Protein AF-A0AAD4TEI5-F1 (afdb_monomer_lite)

Foldseek 3Di:
DDDDDDDDDDDDDDDDDDDDDDDDPPPDPDPVVVVVVVVVVVLVVQLVVCVVCVVVVHDDDFAEAEFAAAFPPCRQVVVCVVVVHAQADPPPPQPAQEKEKEFEAADLVAQAKFKWWQDQPHRDTDDTDRDNVVNHVVSVVVQCVVCVVVVHSHDHRYTYMYIHHNPDGGHIYIYHGHDDDDVPDDDDPVVNVPD

Structure (mmCIF, N/CA/C/O backbone):
data_AF-A0AAD4TEI5-F1
#
_entry.id   AF-A0AAD4TEI5-F1
#
loop_
_atom_site.group_PDB
_atom_site.id
_atom_site.type_symbol
_atom_site.label_atom_id
_atom_site.label_alt_id
_atom_site.label_comp_id
_atom_site.label_asym_id
_atom_site.label_entity_id
_atom_site.label_seq_id
_atom_site.pdbx_PDB_ins_code
_atom_site.Cartn_x
_atom_site.Cartn_y
_atom_site.Cartn_z
_atom_site.occupancy
_atom_site.B_iso_or_equiv
_atom_site.auth_seq_id
_atom_site.auth_comp_id
_atom_site.auth_asym_id
_atom_site.auth_atom_id
_atom_site.pdbx_PDB_model_num
ATOM 1 N N . MET A 1 1 ? 59.235 -8.373 57.684 1.00 38.97 1 MET A N 1
ATOM 2 C CA . MET A 1 1 ? 59.669 -9.578 56.935 1.00 38.97 1 MET A CA 1
ATOM 3 C C . MET A 1 1 ? 59.186 -9.386 55.496 1.00 38.97 1 MET A C 1
ATOM 5 O O . MET A 1 1 ? 58.111 -8.828 55.345 1.00 38.97 1 MET A O 1
ATOM 9 N N . GLY A 1 2 ? 59.927 -9.660 54.415 1.00 35.22 2 GLY A N 1
ATOM 10 C CA . GLY A 1 2 ? 61.029 -10.623 54.232 1.00 35.22 2 GLY A CA 1
ATOM 11 C C . GLY A 1 2 ? 60.432 -11.978 53.821 1.00 35.22 2 GLY A C 1
ATOM 12 O O . GLY A 1 2 ? 59.538 -12.431 54.522 1.00 35.22 2 GLY A O 1
ATOM 13 N N . ILE A 1 3 ? 60.821 -12.656 52.732 1.00 38.47 3 ILE A N 1
ATOM 14 C CA . ILE A 1 3 ? 62.094 -12.662 51.965 1.00 38.47 3 ILE A CA 1
ATOM 15 C C . ILE A 1 3 ? 61.820 -12.557 50.428 1.00 38.47 3 ILE A C 1
ATOM 17 O O . ILE A 1 3 ? 60.667 -12.573 50.007 1.00 38.47 3 ILE A O 1
ATOM 21 N N . LYS A 1 4 ? 62.860 -12.380 49.589 1.00 39.59 4 LYS A N 1
ATOM 22 C CA . LYS A 1 4 ? 62.819 -12.206 48.108 1.00 39.59 4 LYS A CA 1
ATOM 23 C C . LYS A 1 4 ? 63.187 -13.502 47.316 1.00 39.59 4 LYS A C 1
ATOM 25 O O . LYS A 1 4 ? 63.684 -14.436 47.937 1.00 39.59 4 LYS A O 1
ATOM 30 N N . PRO A 1 5 ? 62.977 -13.563 45.975 1.00 62.16 5 PRO A N 1
ATOM 31 C CA . PRO A 1 5 ? 63.275 -14.724 45.107 1.00 62.16 5 PRO A CA 1
ATOM 32 C C . PRO A 1 5 ? 64.736 -14.725 44.587 1.00 62.16 5 PRO A C 1
ATOM 34 O O . PRO A 1 5 ? 65.492 -13.815 44.940 1.00 62.16 5 PRO A O 1
ATOM 37 N N . PRO A 1 6 ? 65.165 -15.719 43.771 1.00 49.62 6 PRO A N 1
ATOM 38 C CA . PRO A 1 6 ? 65.193 -15.585 42.287 1.00 49.62 6 PRO A CA 1
ATOM 39 C C . PRO A 1 6 ? 64.829 -16.938 41.570 1.00 49.62 6 PRO A C 1
ATOM 41 O O . PRO A 1 6 ? 64.084 -17.693 42.182 1.00 49.62 6 PRO A O 1
ATOM 44 N N . LEU A 1 7 ? 65.187 -17.359 40.330 1.00 34.34 7 LEU A N 1
ATOM 45 C CA . LEU A 1 7 ? 66.070 -16.881 39.233 1.00 34.34 7 LEU A CA 1
ATOM 46 C C . LEU A 1 7 ? 65.722 -17.539 37.851 1.00 34.34 7 LEU A C 1
ATOM 48 O O . LEU A 1 7 ? 65.142 -18.616 37.814 1.00 34.34 7 LEU A O 1
ATOM 52 N N . SER A 1 8 ? 66.192 -16.930 36.746 1.00 33.78 8 SER A N 1
ATOM 53 C CA . SER A 1 8 ? 66.617 -17.509 35.430 1.00 33.78 8 SER A CA 1
ATOM 54 C C . SER A 1 8 ? 65.689 -18.321 34.491 1.00 33.78 8 SER A C 1
ATOM 56 O O . SER A 1 8 ? 65.247 -19.424 34.791 1.00 33.78 8 SER A O 1
ATOM 58 N N . THR A 1 9 ? 65.610 -17.833 33.243 1.00 34.06 9 THR A N 1
ATOM 59 C CA . THR A 1 9 ? 65.352 -18.572 31.982 1.00 34.06 9 THR A CA 1
ATOM 60 C C . THR A 1 9 ? 66.639 -19.240 31.439 1.00 34.06 9 THR A C 1
ATOM 62 O O . THR A 1 9 ? 67.716 -18.997 31.991 1.00 34.06 9 THR A O 1
ATOM 65 N N . PRO A 1 10 ? 66.583 -20.041 30.345 1.00 36.41 10 PRO A N 1
ATOM 66 C CA . PRO A 1 10 ? 67.044 -19.455 29.074 1.00 36.41 10 PRO A CA 1
ATOM 67 C C . PRO A 1 10 ? 66.346 -19.914 27.767 1.00 36.41 10 PRO A C 1
ATOM 69 O O . PRO A 1 10 ? 66.045 -21.078 27.529 1.00 36.41 10 PRO A O 1
ATOM 72 N N . THR A 1 11 ? 66.223 -18.929 26.880 1.00 36.38 11 THR A N 1
ATOM 73 C CA . THR A 1 11 ? 66.060 -18.909 25.414 1.00 36.38 11 THR A CA 1
ATOM 74 C C . THR A 1 11 ? 66.485 -20.138 24.586 1.00 36.38 11 THR A C 1
ATOM 76 O O . THR A 1 11 ? 67.633 -20.573 24.679 1.00 36.38 11 THR A O 1
ATOM 79 N N . LYS A 1 12 ? 65.655 -20.522 23.592 1.00 32.94 12 LYS A N 1
ATOM 80 C CA . LYS A 1 12 ? 66.108 -20.834 22.211 1.00 32.94 12 LYS A CA 1
ATOM 81 C C . LYS A 1 12 ? 64.964 -20.906 21.186 1.00 32.94 12 LYS A C 1
ATOM 83 O O . LYS A 1 12 ? 64.055 -21.714 21.330 1.00 32.94 12 LYS A O 1
ATOM 88 N N . SER A 1 13 ? 65.095 -20.138 20.104 1.00 37.28 13 SER A N 1
ATOM 89 C CA . SER A 1 13 ? 64.359 -20.324 18.844 1.00 37.28 13 SER A CA 1
ATOM 90 C C . SER A 1 13 ? 65.332 -20.780 17.753 1.00 37.28 13 SER A C 1
ATOM 92 O O . SER A 1 13 ? 66.473 -20.313 17.731 1.00 37.28 13 SER A O 1
ATOM 94 N N . PRO A 1 14 ? 64.884 -21.629 16.821 1.00 36.88 14 PRO A N 1
ATOM 95 C CA . PRO A 1 14 ? 65.284 -21.501 15.420 1.00 36.88 14 PRO A CA 1
ATOM 96 C C . PRO A 1 14 ? 64.066 -21.518 14.474 1.00 36.88 14 PRO A C 1
ATOM 98 O O . PRO A 1 14 ? 62.933 -21.745 14.894 1.00 36.88 14 PRO A O 1
ATOM 101 N N . SER A 1 15 ? 64.295 -21.239 13.192 1.00 34.94 15 SER A N 1
ATOM 102 C CA . SER A 1 15 ? 63.267 -21.065 12.154 1.00 34.94 15 SER A CA 1
ATOM 103 C C . SER A 1 15 ? 63.586 -21.879 10.884 1.00 34.94 15 SER A C 1
ATOM 105 O O . SER A 1 15 ? 64.665 -22.460 10.794 1.00 34.94 15 SER A O 1
ATOM 107 N N . ILE A 1 16 ? 62.671 -21.846 9.891 1.00 36.47 16 ILE A N 1
ATOM 108 C CA . ILE A 1 16 ? 62.764 -22.452 8.531 1.00 36.47 16 ILE A CA 1
ATOM 109 C C . ILE A 1 16 ? 62.813 -24.022 8.552 1.00 36.47 16 ILE A C 1
ATOM 111 O O . ILE A 1 16 ? 63.324 -24.606 9.493 1.00 36.47 16 ILE A O 1
ATOM 115 N N . SER A 1 17 ? 62.259 -24.832 7.625 1.00 30.48 17 SER A N 1
ATOM 116 C CA . SER A 1 17 ? 61.714 -24.610 6.269 1.00 30.48 17 SER A CA 1
ATOM 117 C C . SER A 1 17 ? 60.612 -25.613 5.840 1.00 30.48 17 SER A C 1
ATOM 119 O O . SER A 1 17 ? 60.668 -26.779 6.199 1.00 30.48 17 SER A O 1
ATOM 121 N N . ARG A 1 18 ? 59.691 -25.146 4.973 1.00 35.34 18 ARG A N 1
ATOM 122 C CA . ARG A 1 18 ? 58.981 -25.819 3.842 1.00 35.34 18 ARG A CA 1
ATOM 123 C C . ARG A 1 18 ? 58.881 -27.368 3.778 1.00 35.34 18 ARG A C 1
ATOM 125 O O . ARG A 1 18 ? 59.905 -28.021 3.615 1.00 35.34 18 ARG A O 1
ATOM 132 N N . THR A 1 19 ? 57.670 -27.903 3.525 1.00 32.88 19 THR A N 1
ATOM 133 C CA . THR A 1 19 ? 57.322 -28.549 2.218 1.00 32.88 19 THR A CA 1
ATOM 134 C C . THR A 1 19 ? 55.825 -28.895 2.008 1.00 32.88 19 THR A C 1
ATOM 136 O O . THR A 1 19 ? 55.161 -29.417 2.888 1.00 32.88 19 THR A O 1
ATOM 139 N N . ASN A 1 20 ? 55.354 -28.599 0.787 1.00 34.84 20 ASN A N 1
ATOM 140 C CA . ASN A 1 20 ? 54.355 -29.247 -0.092 1.00 34.84 20 ASN A CA 1
ATOM 141 C C . ASN A 1 20 ? 52.962 -29.764 0.364 1.00 34.84 20 ASN A C 1
ATOM 143 O O . ASN A 1 20 ? 52.826 -30.756 1.064 1.00 34.84 20 ASN A O 1
ATOM 147 N N . HIS A 1 21 ? 51.944 -29.181 -0.292 1.00 36.66 21 HIS A N 1
ATOM 148 C CA . HIS A 1 21 ? 50.786 -29.814 -0.960 1.00 36.66 21 HIS A CA 1
ATOM 149 C C . HIS A 1 21 ? 50.080 -31.044 -0.343 1.00 36.66 21 HIS A C 1
ATOM 151 O O . HIS A 1 21 ? 50.483 -32.182 -0.554 1.00 36.66 21 HIS A O 1
ATOM 157 N N . HIS A 1 22 ? 48.829 -30.820 0.069 1.00 36.81 22 HIS A N 1
ATOM 158 C CA . HIS A 1 22 ? 47.689 -31.220 -0.771 1.00 36.81 22 HIS A CA 1
ATOM 159 C C . HIS A 1 22 ? 46.597 -30.139 -0.707 1.00 36.81 22 HIS A C 1
ATOM 161 O O . HIS A 1 22 ? 46.099 -29.815 0.366 1.00 36.81 22 HIS A O 1
ATOM 167 N N . GLN A 1 23 ? 46.229 -29.566 -1.857 1.00 39.97 23 GLN A N 1
ATOM 168 C CA . GLN A 1 23 ? 45.032 -28.729 -1.986 1.00 39.97 23 GLN A CA 1
ATOM 169 C C . GLN A 1 23 ? 43.913 -29.602 -2.549 1.00 39.97 23 GLN A C 1
ATOM 171 O O . GLN A 1 23 ? 44.108 -30.245 -3.579 1.00 39.97 23 GLN A O 1
ATOM 176 N N . ASN A 1 24 ? 42.760 -29.619 -1.884 1.00 40.03 24 ASN A N 1
ATOM 177 C CA . ASN A 1 24 ? 41.554 -30.271 -2.381 1.00 40.03 24 ASN A CA 1
ATOM 178 C C . ASN A 1 24 ? 40.559 -29.189 -2.848 1.00 40.03 24 ASN A C 1
ATOM 180 O O . ASN A 1 24 ? 40.010 -28.487 -1.993 1.00 40.03 24 ASN A O 1
ATOM 184 N N . PRO A 1 25 ? 40.341 -29.002 -4.163 1.00 43.38 25 PRO A N 1
ATOM 185 C CA . PRO A 1 25 ? 39.439 -27.981 -4.682 1.00 43.38 25 PRO A CA 1
ATOM 186 C C . PRO A 1 25 ? 37.979 -28.446 -4.570 1.00 43.38 25 PRO A C 1
ATOM 188 O O . PRO A 1 25 ? 37.369 -28.879 -5.547 1.00 43.38 25 PRO A O 1
ATOM 191 N N . ASN A 1 26 ? 37.400 -28.344 -3.370 1.00 41.94 26 ASN A N 1
ATOM 192 C CA . ASN A 1 26 ? 35.958 -28.505 -3.181 1.00 41.94 26 ASN A CA 1
ATOM 193 C C . ASN A 1 26 ? 35.221 -27.351 -3.880 1.00 41.94 26 ASN A C 1
ATOM 195 O O . ASN A 1 26 ? 35.059 -26.267 -3.323 1.00 41.94 26 ASN A O 1
ATOM 199 N N . ASN A 1 27 ? 34.791 -27.594 -5.116 1.00 53.44 27 ASN A N 1
ATOM 200 C CA . ASN A 1 27 ? 34.092 -26.619 -5.940 1.00 53.44 27 ASN A CA 1
ATOM 201 C C . ASN A 1 27 ? 32.633 -26.476 -5.467 1.00 53.44 27 ASN A C 1
ATOM 203 O O . ASN A 1 27 ? 31.771 -27.259 -5.859 1.00 53.44 27 ASN A O 1
ATOM 207 N N . SER A 1 28 ? 32.363 -25.517 -4.575 1.00 49.41 28 SER A N 1
ATOM 208 C CA . SER A 1 28 ? 31.071 -25.383 -3.880 1.00 49.41 28 SER A CA 1
ATOM 209 C C . SER A 1 28 ? 30.472 -23.970 -3.947 1.00 49.41 28 SER A C 1
ATOM 211 O O . SER A 1 28 ? 29.924 -23.493 -2.952 1.00 49.41 28 SER A O 1
ATOM 213 N N . MET A 1 29 ? 30.617 -23.265 -5.077 1.00 53.09 29 MET A N 1
ATOM 214 C CA . MET A 1 29 ? 30.244 -21.844 -5.165 1.00 53.09 29 MET A CA 1
ATOM 215 C C . MET A 1 29 ? 29.790 -21.382 -6.568 1.00 53.09 29 MET A C 1
ATOM 217 O O . MET A 1 29 ? 30.397 -20.486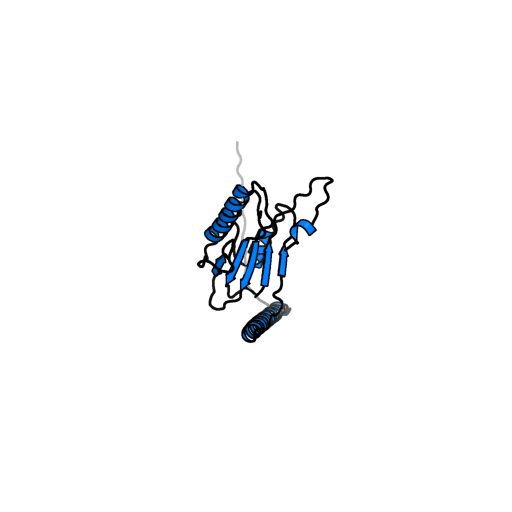 -7.137 1.00 53.09 29 MET A O 1
ATOM 221 N N . ASP A 1 30 ? 28.708 -21.966 -7.108 1.00 49.28 30 ASP A N 1
ATOM 222 C CA . ASP A 1 30 ? 28.095 -21.516 -8.388 1.00 49.28 30 ASP A CA 1
ATOM 223 C C . ASP A 1 30 ? 26.549 -21.651 -8.486 1.00 49.28 30 ASP A C 1
ATOM 225 O O . ASP A 1 30 ? 25.921 -21.269 -9.475 1.00 49.28 30 ASP A O 1
ATOM 229 N N . THR A 1 31 ? 25.877 -22.181 -7.458 1.00 54.81 31 THR A N 1
ATOM 230 C CA . THR A 1 31 ? 24.420 -22.444 -7.505 1.00 54.81 31 THR A CA 1
ATOM 231 C C . THR A 1 31 ? 23.550 -21.211 -7.203 1.00 54.81 31 THR A C 1
ATOM 233 O O . THR A 1 31 ? 22.351 -21.202 -7.489 1.00 54.81 31 THR A O 1
ATOM 236 N N . SER A 1 32 ? 24.125 -20.161 -6.609 1.00 57.16 32 SER A N 1
ATOM 237 C CA . SER A 1 32 ? 23.421 -18.927 -6.216 1.00 57.16 32 SER A CA 1
ATOM 238 C C . SER A 1 32 ? 23.373 -17.868 -7.323 1.00 57.16 32 SER A C 1
ATOM 240 O O . SER A 1 32 ? 22.409 -17.108 -7.406 1.00 57.16 32 SER A O 1
ATOM 242 N N . SER A 1 33 ? 24.380 -17.825 -8.197 1.00 62.12 33 SER A N 1
ATOM 243 C CA . SER A 1 33 ? 24.459 -16.905 -9.341 1.00 62.12 33 SER A CA 1
ATOM 244 C C . SER A 1 33 ? 23.378 -17.231 -10.380 1.00 62.12 33 SER A C 1
ATOM 246 O O . SER A 1 33 ? 22.527 -16.400 -10.699 1.00 62.12 33 SER A O 1
ATOM 248 N N . SER A 1 34 ? 23.359 -18.485 -10.831 1.00 67.81 34 SER A N 1
ATOM 249 C CA . SER A 1 34 ? 22.418 -19.029 -11.818 1.00 67.81 34 SER A CA 1
ATOM 250 C C . SER A 1 34 ? 20.945 -18.906 -11.401 1.00 67.81 34 SER A C 1
ATOM 252 O O . SER A 1 34 ? 20.105 -18.510 -12.209 1.00 67.81 34 SER A O 1
ATOM 254 N N . SER A 1 35 ? 20.621 -19.181 -10.135 1.00 71.19 35 SER A N 1
ATOM 255 C CA . SER A 1 35 ? 19.257 -19.031 -9.603 1.00 71.19 35 SER A CA 1
ATOM 256 C C . SER A 1 35 ? 18.813 -17.566 -9.474 1.00 71.19 35 SER A C 1
ATOM 258 O O . SER A 1 35 ? 17.640 -17.264 -9.701 1.00 71.19 35 SER A O 1
ATOM 260 N N . THR A 1 36 ? 19.736 -16.641 -9.191 1.00 74.19 36 THR A N 1
ATOM 261 C CA . THR A 1 36 ? 19.444 -15.197 -9.126 1.00 74.19 36 THR A CA 1
ATOM 262 C C . THR A 1 36 ? 19.121 -14.625 -10.509 1.00 74.19 36 THR A C 1
ATOM 264 O O . THR A 1 36 ? 18.068 -14.006 -10.682 1.00 74.19 36 THR A O 1
ATOM 267 N N . GLU A 1 37 ? 19.954 -14.892 -11.521 1.00 78.25 37 GLU A N 1
ATOM 268 C CA . GLU A 1 37 ? 19.695 -14.423 -12.894 1.00 78.25 37 GLU A CA 1
ATOM 269 C C . GLU A 1 37 ? 18.442 -15.073 -13.510 1.00 78.25 37 GLU A C 1
ATOM 271 O O . GLU A 1 37 ? 17.692 -14.408 -14.226 1.00 78.25 37 GLU A O 1
ATOM 276 N N . PHE A 1 38 ? 18.131 -16.333 -13.176 1.00 75.56 38 PHE A N 1
ATOM 277 C CA . PHE A 1 38 ? 16.881 -16.973 -13.606 1.00 75.56 38 PHE A CA 1
ATOM 278 C C . PHE A 1 38 ? 15.634 -16.275 -13.033 1.00 75.56 38 PHE A C 1
ATOM 280 O O . PHE A 1 38 ? 14.674 -16.018 -13.763 1.00 75.56 38 PHE A O 1
ATOM 287 N N . ASN A 1 39 ? 15.650 -15.913 -11.746 1.00 78.50 39 ASN A N 1
ATOM 288 C CA . ASN A 1 39 ? 14.546 -15.181 -11.117 1.00 78.50 39 ASN A CA 1
ATOM 289 C C . ASN A 1 39 ? 14.378 -13.770 -11.708 1.00 78.50 39 ASN A C 1
ATOM 291 O O . ASN A 1 39 ? 13.256 -13.363 -12.010 1.00 78.50 39 ASN A O 1
ATOM 295 N N . LYS A 1 40 ? 15.485 -13.061 -11.953 1.00 79.44 40 LYS A N 1
ATOM 296 C CA . LYS A 1 40 ? 15.500 -11.755 -12.631 1.00 79.44 40 LYS A CA 1
ATOM 297 C C . LYS A 1 40 ? 14.939 -11.832 -14.055 1.00 79.44 40 LYS A C 1
ATOM 299 O O . LYS A 1 40 ? 14.065 -11.047 -14.409 1.00 79.44 40 LYS A O 1
ATOM 304 N N . SER A 1 41 ? 15.347 -12.828 -14.844 1.00 84.69 41 SER A N 1
ATOM 305 C CA . SER A 1 41 ? 14.816 -13.047 -16.197 1.00 84.69 41 SER A CA 1
ATOM 306 C C . SER A 1 41 ? 13.297 -13.282 -16.197 1.00 84.69 41 SER A C 1
ATOM 308 O O . SER A 1 41 ? 12.580 -12.718 -17.026 1.00 84.69 41 SER A O 1
ATOM 310 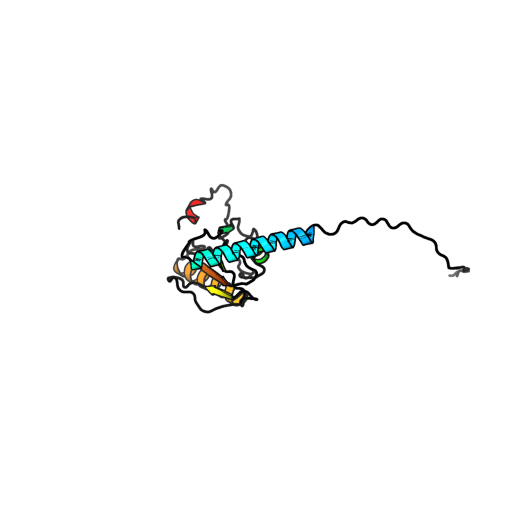N N . ARG A 1 42 ? 12.777 -14.043 -15.222 1.00 83.06 42 ARG A N 1
ATOM 311 C CA . ARG A 1 42 ? 11.328 -14.248 -15.042 1.00 83.06 42 ARG A CA 1
ATOM 312 C C . ARG A 1 42 ? 10.587 -12.972 -14.638 1.00 83.06 42 ARG A C 1
ATOM 314 O O . ARG A 1 42 ? 9.488 -12.744 -15.138 1.00 83.06 42 ARG A O 1
ATOM 321 N N . TYR A 1 43 ? 11.175 -12.157 -13.764 1.00 80.12 43 TYR A N 1
ATOM 322 C CA . TYR A 1 43 ? 10.648 -10.849 -13.366 1.00 80.12 43 TYR A CA 1
ATOM 323 C C . TYR A 1 43 ? 10.549 -9.895 -14.566 1.00 80.12 43 TYR A C 1
ATOM 325 O O . TYR A 1 43 ? 9.481 -9.346 -14.833 1.00 80.12 43 TYR A O 1
ATOM 333 N N . GLU A 1 44 ? 11.620 -9.772 -15.356 1.00 82.38 44 GLU A N 1
ATOM 334 C CA . GLU A 1 44 ? 11.626 -8.942 -16.565 1.00 82.38 44 GLU A CA 1
ATOM 335 C C . GLU A 1 44 ? 10.599 -9.430 -17.598 1.00 82.38 44 GLU A C 1
ATOM 337 O O . GLU A 1 44 ? 9.865 -8.625 -18.168 1.00 82.38 44 GLU A O 1
ATOM 342 N N . ALA A 1 45 ? 10.499 -10.745 -17.822 1.00 85.81 45 ALA A N 1
ATOM 343 C CA . ALA A 1 45 ? 9.510 -11.320 -18.733 1.00 85.81 45 ALA A CA 1
ATOM 344 C C . ALA A 1 45 ? 8.064 -11.041 -18.280 1.00 85.81 45 ALA A C 1
ATOM 346 O O . ALA A 1 45 ? 7.225 -10.688 -19.110 1.00 85.81 45 ALA A O 1
ATOM 347 N N . TYR A 1 46 ? 7.783 -11.144 -16.977 1.00 83.75 46 TYR A N 1
ATOM 348 C CA . TYR A 1 46 ? 6.475 -10.823 -16.404 1.00 83.75 46 TYR A CA 1
ATOM 349 C C . TYR A 1 46 ? 6.125 -9.335 -16.570 1.00 83.75 46 TYR A C 1
ATOM 351 O O . TYR A 1 46 ? 5.055 -9.006 -17.084 1.00 83.75 46 TYR A O 1
ATOM 359 N N . ASN A 1 47 ? 7.042 -8.428 -16.218 1.00 78.94 47 ASN A N 1
ATOM 360 C CA . ASN A 1 47 ? 6.816 -6.987 -16.345 1.00 78.94 47 ASN A CA 1
ATOM 361 C C . ASN A 1 47 ? 6.595 -6.564 -17.809 1.00 78.94 47 ASN A C 1
ATOM 363 O O . ASN A 1 47 ? 5.673 -5.797 -18.089 1.00 78.94 47 ASN A O 1
ATOM 367 N N . ARG A 1 48 ? 7.371 -7.114 -18.757 1.00 82.50 48 ARG A N 1
ATOM 368 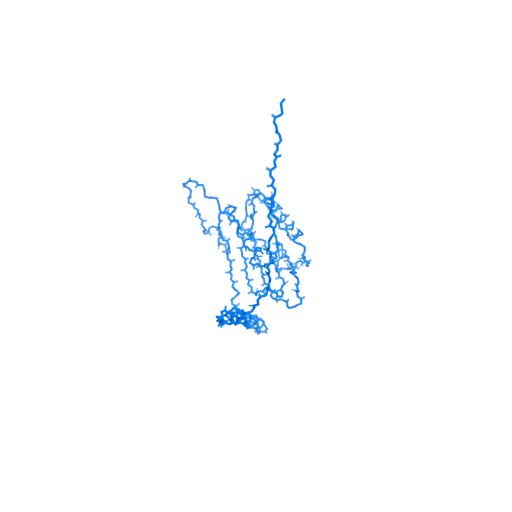C CA . ARG A 1 48 ? 7.190 -6.876 -20.203 1.00 82.50 48 ARG A CA 1
ATOM 369 C C . ARG A 1 48 ? 5.841 -7.395 -20.710 1.00 82.50 48 ARG A C 1
ATOM 371 O O . ARG A 1 48 ? 5.178 -6.701 -21.476 1.00 82.50 48 ARG A O 1
ATOM 378 N N . LEU A 1 49 ? 5.416 -8.582 -20.267 1.00 85.44 49 LEU A N 1
ATOM 379 C CA . LEU A 1 49 ? 4.113 -9.161 -20.609 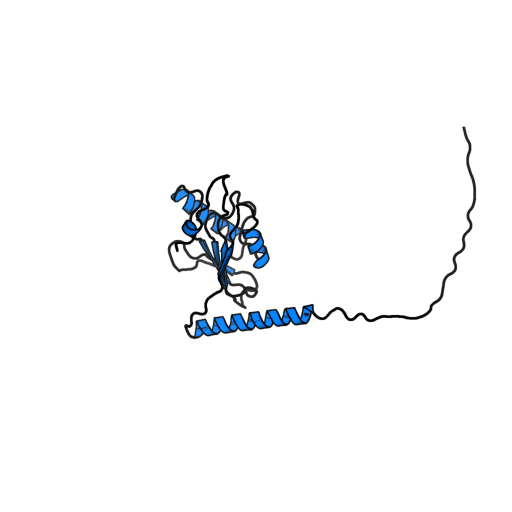1.00 85.44 49 LEU A CA 1
ATOM 380 C C . LEU A 1 49 ? 2.953 -8.293 -20.090 1.00 85.44 49 LEU A C 1
ATOM 382 O O . LEU A 1 49 ? 1.995 -8.053 -20.823 1.00 85.44 49 LEU A O 1
ATOM 386 N N . GLN A 1 50 ? 3.055 -7.765 -18.867 1.00 78.44 50 GLN A N 1
ATOM 387 C CA . GLN A 1 50 ? 2.034 -6.876 -18.311 1.00 78.44 50 GLN A CA 1
ATOM 388 C C . GLN A 1 50 ? 1.999 -5.503 -18.999 1.00 78.44 50 GLN A C 1
ATOM 390 O O . GLN A 1 50 ? 0.912 -5.008 -19.296 1.00 78.44 50 GLN A O 1
ATOM 395 N N . ALA A 1 51 ? 3.155 -4.914 -19.318 1.00 75.44 51 ALA A N 1
ATOM 396 C CA . ALA A 1 51 ? 3.220 -3.674 -20.094 1.00 75.44 51 ALA A CA 1
ATOM 397 C C . ALA A 1 51 ? 2.602 -3.843 -21.496 1.00 75.44 51 ALA A C 1
ATOM 399 O O . ALA A 1 51 ? 1.844 -2.983 -21.946 1.00 75.44 51 ALA A O 1
ATOM 400 N N . ALA A 1 52 ? 2.863 -4.977 -22.158 1.00 82.75 52 ALA A N 1
ATOM 401 C CA . ALA A 1 52 ? 2.250 -5.309 -23.441 1.00 82.75 52 ALA A CA 1
ATOM 402 C C . ALA A 1 52 ? 0.724 -5.460 -23.332 1.00 82.75 52 ALA A C 1
ATOM 404 O O . ALA A 1 52 ? 0.004 -4.879 -24.138 1.00 82.75 52 ALA A O 1
ATOM 405 N N . ALA A 1 53 ? 0.218 -6.178 -22.323 1.00 81.88 53 ALA A N 1
ATOM 406 C CA . ALA A 1 53 ? -1.222 -6.343 -22.122 1.00 81.88 53 ALA A CA 1
ATOM 407 C C . ALA A 1 53 ? -1.941 -4.993 -21.957 1.00 81.88 53 ALA A C 1
ATOM 409 O O . ALA A 1 53 ? -2.895 -4.721 -22.682 1.00 81.88 53 ALA A O 1
ATOM 410 N N . VAL A 1 54 ? -1.411 -4.101 -21.109 1.00 75.25 54 VAL A N 1
ATOM 411 C CA . VAL A 1 54 ? -1.941 -2.735 -20.941 1.00 75.25 54 VAL A CA 1
ATOM 412 C C . VAL A 1 54 ? -1.948 -1.964 -22.268 1.00 75.25 54 VAL A C 1
ATOM 414 O O . VAL A 1 54 ? -2.936 -1.298 -22.573 1.00 75.25 54 VAL A O 1
ATOM 417 N N . ALA A 1 55 ? -0.901 -2.089 -23.090 1.00 76.12 55 ALA A N 1
ATOM 418 C CA . ALA A 1 55 ? -0.829 -1.441 -24.403 1.00 76.12 55 ALA A CA 1
ATOM 419 C C . ALA A 1 55 ? -1.836 -1.996 -25.434 1.00 76.12 55 ALA A C 1
ATOM 421 O O . ALA A 1 55 ? -2.261 -1.259 -26.322 1.00 76.12 55 ALA A O 1
ATOM 422 N N . PHE A 1 56 ? -2.252 -3.261 -25.306 1.00 86.31 56 PHE A N 1
ATOM 423 C CA . PHE A 1 56 ? -3.317 -3.868 -26.118 1.00 86.31 56 PHE A CA 1
ATOM 424 C C . PHE A 1 56 ? -4.730 -3.686 -25.529 1.00 86.31 56 PHE A C 1
ATOM 426 O O . PHE A 1 56 ? -5.703 -4.107 -26.148 1.00 86.31 56 PHE A O 1
ATOM 433 N N . GLY A 1 57 ? -4.866 -3.055 -24.355 1.00 79.06 57 GLY A N 1
ATOM 434 C CA . GLY A 1 57 ? -6.138 -2.932 -23.629 1.00 79.06 57 GLY A CA 1
ATOM 435 C C . GLY A 1 57 ? -6.561 -4.199 -22.871 1.00 79.06 57 GLY A C 1
ATOM 436 O O . GLY A 1 57 ? -7.648 -4.235 -22.292 1.00 79.06 57 GLY A O 1
ATOM 437 N N . GLU A 1 58 ? -5.704 -5.219 -22.842 1.00 79.81 58 GLU A N 1
ATOM 438 C CA . GLU A 1 58 ? -5.940 -6.500 -22.182 1.00 79.81 58 GLU A CA 1
ATOM 439 C C . GLU A 1 58 ? -5.674 -6.428 -20.674 1.00 79.81 58 GLU A C 1
ATOM 441 O O . GLU A 1 58 ? -4.655 -5.907 -20.211 1.00 79.81 58 GLU A O 1
ATOM 446 N N . LYS A 1 59 ? -6.583 -7.007 -19.883 1.00 67.81 59 LYS A N 1
ATOM 447 C CA . LYS A 1 59 ? -6.477 -7.039 -18.418 1.00 67.81 59 LYS A CA 1
ATOM 448 C C . LYS A 1 59 ? -5.859 -8.348 -17.940 1.00 67.81 59 LYS A C 1
ATOM 450 O O . LYS A 1 59 ? -6.568 -9.280 -17.571 1.00 67.81 59 LYS A O 1
ATOM 455 N N . LEU A 1 60 ? -4.529 -8.396 -17.868 1.00 71.56 60 LEU A N 1
ATOM 456 C CA . LEU A 1 60 ? -3.870 -9.426 -17.063 1.00 71.56 60 LEU A CA 1
ATOM 457 C C . LEU A 1 60 ? -4.173 -9.207 -15.576 1.00 71.56 60 LEU A C 1
ATOM 459 O O . LEU A 1 60 ? -4.139 -8.081 -15.080 1.00 71.56 60 LEU A O 1
ATOM 463 N N . HIS A 1 61 ? -4.474 -10.298 -14.872 1.00 72.56 61 HIS A N 1
ATOM 464 C CA . HIS A 1 61 ? -4.757 -10.267 -13.442 1.00 72.56 61 HIS A CA 1
ATOM 465 C C . HIS A 1 61 ? -3.491 -9.879 -12.672 1.00 72.56 61 HIS A C 1
ATOM 467 O O . HIS A 1 61 ? -2.517 -10.631 -12.646 1.00 72.56 61 HIS A O 1
ATOM 473 N N . ILE A 1 62 ? -3.521 -8.705 -12.043 1.00 78.38 62 ILE A N 1
ATOM 474 C CA . ILE A 1 62 ? -2.449 -8.226 -11.172 1.00 78.38 62 ILE A CA 1
ATOM 475 C C . ILE A 1 62 ? -2.444 -9.094 -9.900 1.00 78.38 62 ILE A C 1
ATOM 477 O O . ILE A 1 62 ? -3.499 -9.231 -9.283 1.00 78.38 62 ILE A O 1
ATOM 481 N N . PRO A 1 63 ? -1.309 -9.690 -9.487 1.00 85.75 63 PRO A N 1
ATOM 482 C CA . PRO A 1 63 ? -1.241 -10.479 -8.262 1.00 85.75 63 PRO A CA 1
ATOM 483 C C . PRO A 1 63 ? -1.607 -9.647 -7.032 1.00 85.75 63 PRO A C 1
ATOM 485 O O . PRO A 1 63 ? -1.054 -8.565 -6.831 1.00 85.75 63 PRO A O 1
ATOM 488 N N . GLU A 1 64 ? -2.497 -10.171 -6.190 1.00 89.19 64 GLU A N 1
ATOM 489 C CA . GLU A 1 64 ? -2.904 -9.532 -4.936 1.00 89.19 64 GLU A CA 1
ATOM 490 C C . GLU A 1 64 ? -2.359 -10.293 -3.720 1.00 89.19 64 GLU A C 1
ATOM 492 O O . GLU A 1 64 ? -2.458 -11.518 -3.637 1.00 89.19 64 GLU A O 1
ATOM 497 N N . ILE A 1 65 ? -1.781 -9.563 -2.762 1.00 90.31 65 ILE A N 1
ATOM 498 C CA . ILE A 1 65 ? -1.225 -10.098 -1.513 1.00 90.31 65 ILE A CA 1
ATOM 499 C C . ILE A 1 65 ? -1.913 -9.406 -0.335 1.00 90.31 65 ILE A C 1
ATOM 501 O O . ILE A 1 65 ? -1.648 -8.241 -0.040 1.00 90.31 65 ILE A O 1
ATOM 505 N N . ILE A 1 66 ? -2.780 -10.133 0.367 1.00 91.38 66 ILE A N 1
ATOM 506 C CA . ILE A 1 66 ? -3.525 -9.618 1.523 1.00 91.38 66 ILE A CA 1
ATOM 507 C C . ILE A 1 66 ? -2.850 -10.100 2.809 1.00 91.38 66 ILE A C 1
ATOM 509 O O . ILE A 1 66 ? -2.739 -11.304 3.044 1.00 91.38 66 ILE A O 1
ATOM 513 N N . VAL A 1 67 ? -2.390 -9.169 3.646 1.00 90.50 67 VAL A N 1
ATOM 514 C CA . VAL A 1 67 ? -1.636 -9.483 4.868 1.00 90.50 67 VAL A CA 1
ATOM 515 C C . VAL A 1 67 ? -2.552 -9.404 6.083 1.00 90.50 67 VAL A C 1
ATOM 517 O O . VAL A 1 67 ? -2.965 -8.328 6.508 1.00 90.50 67 VAL A O 1
ATOM 520 N N . ILE A 1 68 ? -2.848 -10.576 6.645 1.00 90.31 68 ILE A N 1
ATOM 521 C CA . ILE A 1 68 ? -3.767 -10.800 7.768 1.00 90.31 68 ILE A CA 1
ATOM 522 C C . ILE A 1 68 ? -2.975 -11.349 8.961 1.00 90.31 68 ILE A C 1
ATOM 524 O O . ILE A 1 68 ? -2.008 -12.087 8.792 1.00 90.31 68 ILE A O 1
ATOM 528 N N . GLY A 1 69 ? -3.380 -10.987 10.178 1.00 88.31 69 GLY A N 1
ATOM 529 C CA . GLY A 1 69 ? -2.690 -11.353 11.418 1.00 88.31 69 GLY A CA 1
ATOM 530 C C . GLY A 1 69 ? -3.140 -10.482 12.588 1.00 88.31 69 GLY A C 1
ATOM 531 O O . GLY A 1 69 ? -3.797 -9.451 12.385 1.00 88.31 69 GLY A O 1
ATOM 532 N N . GLY A 1 70 ? -2.768 -10.864 13.803 1.00 85.62 70 GLY A N 1
ATOM 533 C CA . GLY A 1 70 ? -3.116 -10.175 15.039 1.00 85.62 70 GLY A CA 1
ATOM 534 C C . GLY A 1 70 ? -2.607 -8.734 15.117 1.00 85.62 70 GLY A C 1
ATOM 535 O O . GLY A 1 70 ? -1.831 -8.249 14.280 1.00 85.62 70 GLY A O 1
ATOM 536 N N . GLN A 1 71 ? -3.077 -7.997 16.121 1.00 84.44 71 GLN A N 1
ATOM 537 C CA . GLN A 1 71 ? -2.450 -6.732 16.497 1.00 84.44 71 GLN A CA 1
ATOM 538 C C . GLN A 1 71 ? -1.003 -6.991 16.952 1.00 84.44 71 GLN A C 1
ATOM 540 O O . GLN A 1 71 ? -0.750 -7.889 17.744 1.00 84.44 71 GLN A O 1
ATOM 545 N N . SER A 1 72 ? -0.068 -6.181 16.450 1.00 82.38 72 SER A N 1
ATOM 546 C CA . SER A 1 72 ? 1.379 -6.266 16.717 1.00 82.38 72 SER A CA 1
ATOM 547 C C . SER A 1 72 ? 2.156 -7.446 16.100 1.00 82.38 72 SER A C 1
ATOM 549 O O . SER A 1 72 ? 3.377 -7.453 16.222 1.00 82.38 72 SER A O 1
ATOM 551 N N . ASP A 1 73 ? 1.529 -8.332 15.312 1.00 86.06 73 ASP A N 1
ATOM 552 C CA . ASP A 1 73 ? 2.170 -9.442 14.558 1.00 86.06 73 ASP A CA 1
ATOM 553 C C . ASP A 1 73 ? 3.161 -9.002 13.442 1.00 86.06 73 ASP A C 1
ATOM 555 O O . ASP A 1 73 ? 3.453 -9.745 12.509 1.00 86.06 73 ASP A O 1
ATOM 559 N N . GLY A 1 74 ? 3.659 -7.763 13.458 1.00 86.75 74 GLY A N 1
ATOM 560 C CA . GLY A 1 74 ? 4.697 -7.293 12.534 1.00 86.75 74 GLY A CA 1
ATOM 561 C C . GLY A 1 74 ? 4.290 -7.118 11.063 1.00 86.75 74 GLY A C 1
ATOM 562 O O . GLY A 1 74 ? 5.158 -6.774 10.268 1.00 86.75 74 GLY A O 1
ATOM 563 N N . LYS A 1 75 ? 3.010 -7.294 10.692 1.00 89.75 75 LYS A N 1
ATOM 564 C CA . LYS A 1 75 ? 2.483 -7.215 9.306 1.00 89.75 75 LYS A CA 1
ATOM 565 C C . LYS A 1 75 ? 3.102 -6.112 8.438 1.00 89.75 75 LYS A C 1
ATOM 567 O O . LYS A 1 75 ? 3.759 -6.412 7.444 1.00 89.75 75 LYS A O 1
ATOM 572 N N . SER A 1 76 ? 2.960 -4.846 8.836 1.00 87.00 76 SER A N 1
ATOM 573 C CA . SER A 1 76 ? 3.505 -3.726 8.063 1.00 87.00 76 SER A CA 1
ATOM 574 C C . SER A 1 76 ? 5.039 -3.755 8.002 1.00 87.00 76 SER A C 1
ATOM 576 O O . SER A 1 76 ? 5.603 -3.363 6.992 1.00 87.00 76 SER A O 1
ATOM 578 N N . SER A 1 77 ? 5.729 -4.266 9.029 1.00 88.31 77 SER A N 1
ATOM 579 C CA . SER A 1 77 ? 7.194 -4.425 9.029 1.00 88.31 77 SER A CA 1
ATOM 580 C C . SER A 1 77 ? 7.667 -5.529 8.076 1.00 88.31 77 SER A C 1
ATOM 582 O O . SER A 1 77 ? 8.712 -5.376 7.449 1.00 88.31 77 SER A O 1
ATOM 584 N N . LEU A 1 78 ? 6.902 -6.620 7.941 1.00 88.69 78 LEU A N 1
ATOM 585 C CA . LEU A 1 78 ? 7.134 -7.656 6.927 1.00 88.69 78 LEU A CA 1
ATOM 586 C C . LEU A 1 78 ? 6.959 -7.074 5.518 1.00 88.69 78 LEU A C 1
ATOM 588 O O . LEU A 1 78 ? 7.769 -7.352 4.639 1.00 88.69 78 LEU A O 1
ATOM 592 N N . LEU A 1 79 ? 5.950 -6.223 5.323 1.00 89.44 79 LEU A N 1
ATOM 593 C CA . LEU A 1 79 ? 5.738 -5.512 4.062 1.00 89.44 79 LEU A CA 1
ATOM 594 C C . LEU A 1 79 ? 6.845 -4.490 3.763 1.00 89.44 79 LEU A C 1
ATOM 596 O O . LEU A 1 79 ? 7.359 -4.501 2.651 1.00 89.44 79 LEU A O 1
ATOM 600 N N . GLU A 1 80 ? 7.277 -3.669 4.730 1.00 88.56 80 GLU A N 1
ATOM 601 C CA . GLU A 1 80 ? 8.429 -2.763 4.551 1.00 88.56 80 GLU A CA 1
ATOM 602 C C . GLU A 1 80 ? 9.705 -3.539 4.165 1.00 88.56 80 GLU A C 1
ATOM 604 O O . GLU A 1 80 ? 10.478 -3.085 3.323 1.00 88.56 80 GLU A O 1
ATOM 609 N N . ALA A 1 81 ? 9.918 -4.730 4.740 1.00 88.00 81 ALA A N 1
ATOM 610 C CA . ALA A 1 81 ? 11.059 -5.588 4.416 1.00 88.00 81 ALA A CA 1
ATOM 611 C C . ALA A 1 81 ? 10.951 -6.253 3.029 1.00 88.00 81 ALA A C 1
ATOM 613 O O . ALA A 1 81 ? 11.956 -6.364 2.333 1.00 88.00 81 ALA A O 1
ATOM 614 N N . LEU A 1 82 ? 9.750 -6.676 2.619 1.00 84.75 82 LEU A N 1
ATOM 615 C CA . LEU A 1 82 ? 9.490 -7.300 1.315 1.00 84.75 82 LEU A CA 1
ATOM 616 C C . LEU A 1 82 ? 9.522 -6.289 0.157 1.00 84.75 82 LEU A C 1
ATOM 618 O O . LEU A 1 82 ? 9.901 -6.641 -0.956 1.00 84.75 82 LEU A O 1
ATOM 622 N N . LEU A 1 83 ? 9.136 -5.039 0.418 1.00 83.31 83 LEU A N 1
ATOM 623 C CA . LEU A 1 83 ? 9.087 -3.956 -0.569 1.00 83.31 83 LEU A CA 1
ATOM 624 C C . LEU A 1 83 ? 10.391 -3.158 -0.687 1.00 83.31 83 LEU A C 1
ATOM 626 O O . LEU A 1 83 ? 10.538 -2.370 -1.618 1.00 83.31 83 LEU A O 1
ATOM 630 N N . GLY A 1 84 ? 11.312 -3.307 0.268 1.00 83.19 84 GLY A N 1
ATOM 631 C CA . GLY A 1 84 ? 12.572 -2.559 0.319 1.00 83.19 84 GLY A CA 1
ATOM 632 C C . GLY A 1 84 ? 12.440 -1.089 0.742 1.00 83.19 84 GLY A C 1
ATOM 633 O O . GLY A 1 84 ? 13.458 -0.426 0.927 1.00 83.19 84 GLY A O 1
ATOM 634 N N . PHE A 1 85 ? 11.222 -0.574 0.946 1.00 83.12 85 PHE A N 1
ATOM 635 C CA . PHE A 1 85 ? 10.980 0.811 1.354 1.00 83.12 85 PHE A CA 1
ATOM 636 C C . PHE A 1 85 ? 9.961 0.933 2.488 1.00 83.12 85 PHE A C 1
ATOM 638 O O . PHE A 1 85 ? 9.200 0.015 2.791 1.00 83.12 85 PHE A O 1
ATOM 645 N N . ARG A 1 86 ? 9.969 2.097 3.145 1.00 84.94 86 ARG A N 1
ATOM 646 C CA . ARG A 1 86 ? 9.205 2.347 4.370 1.00 84.94 86 ARG A CA 1
ATOM 647 C C . ARG A 1 86 ? 8.017 3.268 4.125 1.00 84.94 86 ARG A C 1
ATOM 649 O O . ARG A 1 86 ? 8.170 4.336 3.536 1.00 84.94 86 ARG A O 1
ATOM 656 N N . PHE A 1 87 ? 6.852 2.861 4.622 1.00 80.25 87 PHE A N 1
ATOM 657 C CA . PHE A 1 87 ? 5.577 3.564 4.451 1.00 80.25 87 PHE A CA 1
ATOM 658 C C . PHE A 1 87 ? 4.828 3.797 5.772 1.00 80.25 87 PHE A C 1
ATOM 660 O O . PHE A 1 87 ? 3.800 4.470 5.767 1.00 80.25 87 PHE A O 1
ATOM 667 N N . ASN A 1 88 ? 5.319 3.277 6.906 1.00 72.62 88 ASN A N 1
ATOM 668 C CA . ASN A 1 88 ? 4.644 3.394 8.199 1.00 72.62 88 ASN A CA 1
ATOM 669 C C . ASN A 1 88 ? 5.583 3.929 9.303 1.00 72.62 88 ASN A C 1
ATOM 671 O O . ASN A 1 88 ? 6.777 3.614 9.349 1.00 72.62 88 ASN A O 1
ATOM 675 N N . VAL A 1 89 ? 5.054 4.731 10.237 1.00 60.22 89 VAL A N 1
ATOM 676 C CA . VAL A 1 89 ? 5.814 5.125 11.437 1.00 60.22 89 VAL A CA 1
ATOM 677 C C . VAL A 1 89 ? 5.689 4.006 12.467 1.00 60.22 89 VAL A C 1
ATOM 679 O O . VAL A 1 89 ? 4.586 3.599 12.820 1.00 60.22 89 VAL A O 1
ATOM 682 N N . ARG A 1 90 ? 6.817 3.553 13.024 1.00 61.94 90 ARG A N 1
ATOM 683 C CA . ARG A 1 90 ? 6.857 2.511 14.073 1.00 61.94 90 ARG A CA 1
ATOM 684 C C . ARG A 1 90 ? 6.221 2.942 15.409 1.00 61.94 90 ARG A C 1
ATOM 686 O O . ARG A 1 90 ? 6.140 2.141 16.328 1.00 61.94 90 ARG A O 1
ATOM 693 N N . GLU A 1 91 ? 5.772 4.191 15.497 1.00 56.47 91 GLU A N 1
ATOM 694 C CA . GLU A 1 91 ? 5.198 4.850 16.677 1.00 56.47 91 GLU A CA 1
ATOM 695 C C . GLU A 1 91 ? 3.657 4.908 16.641 1.00 56.47 91 GLU A C 1
ATOM 697 O O . GLU A 1 91 ? 3.034 5.531 17.500 1.00 56.47 91 GLU A O 1
ATOM 702 N N . VAL A 1 92 ? 3.001 4.295 15.645 1.00 58.81 92 VAL A N 1
ATOM 703 C CA . VAL A 1 92 ? 1.531 4.224 15.608 1.00 58.81 92 VAL A CA 1
ATOM 704 C C . VAL A 1 92 ? 1.046 3.159 16.597 1.00 58.81 92 VAL A C 1
ATOM 706 O O . VAL A 1 92 ? 0.976 1.979 16.271 1.00 58.81 92 VAL A O 1
ATOM 709 N N . GLU A 1 93 ? 0.666 3.607 17.794 1.00 56.25 93 GLU A N 1
ATOM 710 C CA . GLU A 1 93 ? 0.228 2.826 18.970 1.00 56.25 93 GLU A CA 1
ATOM 711 C C . GLU A 1 93 ? -0.779 1.685 18.689 1.00 56.25 93 GLU A C 1
ATOM 713 O O . GLU A 1 93 ? -0.744 0.641 19.334 1.00 56.25 93 GLU A O 1
ATOM 718 N N . MET A 1 94 ? -1.653 1.855 17.691 1.00 62.16 94 MET A N 1
ATOM 719 C CA . MET A 1 94 ? -2.670 0.871 17.278 1.00 62.16 94 MET A CA 1
ATOM 720 C C . MET A 1 94 ? -2.392 0.218 15.910 1.00 62.16 94 MET A C 1
ATOM 722 O O . MET A 1 94 ? -3.242 -0.496 15.382 1.00 62.16 94 MET A O 1
ATOM 726 N N . GLY A 1 95 ? -1.226 0.477 15.313 1.00 75.25 95 GLY A N 1
ATOM 727 C CA . GLY A 1 95 ? -0.866 0.038 13.966 1.00 75.25 95 GLY A CA 1
ATOM 728 C C . GLY A 1 95 ? -1.850 0.494 12.879 1.00 75.25 95 GLY A C 1
ATOM 729 O O . GLY A 1 95 ? -2.462 1.567 12.952 1.00 75.25 95 GLY A O 1
ATOM 730 N N . THR A 1 96 ? -1.990 -0.338 11.849 1.00 83.31 96 THR A N 1
ATOM 731 C CA . THR A 1 96 ? -2.921 -0.160 10.728 1.00 83.31 96 THR A CA 1
ATOM 732 C C . THR A 1 96 ? -4.374 -0.179 11.231 1.00 83.31 96 THR A C 1
ATOM 734 O O . THR A 1 96 ? -4.785 -1.114 11.911 1.00 83.31 96 THR A O 1
ATOM 737 N N . ARG A 1 97 ? -5.162 0.869 10.926 1.00 89.69 97 ARG A N 1
ATOM 738 C CA . ARG A 1 97 ? -6.575 1.041 11.374 1.00 89.69 97 ARG A CA 1
ATOM 739 C C . ARG A 1 97 ? -7.590 1.285 10.245 1.00 89.69 97 ARG A C 1
ATOM 741 O O . ARG A 1 97 ? -8.797 1.247 10.482 1.00 89.69 97 ARG A O 1
ATOM 748 N N . ARG A 1 98 ? -7.093 1.519 9.033 1.00 90.81 98 ARG A N 1
ATOM 749 C CA . ARG A 1 98 ? -7.788 1.429 7.740 1.00 90.81 98 ARG A CA 1
ATOM 750 C C . ARG A 1 98 ? -6.963 0.471 6.879 1.00 90.81 98 ARG A C 1
ATOM 752 O O . ARG A 1 98 ? -5.745 0.482 7.064 1.00 90.81 98 ARG A O 1
ATOM 759 N N . PRO A 1 99 ? -7.549 -0.336 5.981 1.00 92.62 99 PRO A N 1
ATOM 760 C CA . PRO A 1 99 ? -6.742 -1.144 5.078 1.00 92.62 99 PRO A CA 1
ATOM 761 C C . PRO A 1 99 ? -5.930 -0.223 4.157 1.00 92.62 99 PRO A C 1
ATOM 763 O O . PRO A 1 99 ? -6.461 0.762 3.637 1.00 92.62 99 PRO A O 1
ATOM 766 N N . LEU A 1 100 ? -4.642 -0.513 3.984 1.00 93.19 100 LEU A N 1
ATOM 767 C CA . LEU A 1 100 ? -3.780 0.202 3.043 1.00 93.19 100 LEU A CA 1
ATOM 768 C C . LEU A 1 100 ? -3.644 -0.646 1.780 1.00 93.19 100 LEU A C 1
ATOM 770 O O . LEU A 1 100 ? -2.965 -1.671 1.804 1.00 93.19 100 LEU A O 1
ATOM 774 N N . ILE A 1 101 ? -4.288 -0.209 0.698 1.00 93.88 101 ILE A N 1
ATOM 775 C CA . ILE A 1 101 ? -4.125 -0.799 -0.632 1.00 93.88 101 ILE A CA 1
ATOM 776 C C . ILE A 1 101 ? -2.918 -0.124 -1.277 1.00 93.88 101 ILE A C 1
ATOM 778 O O . ILE A 1 101 ? -2.933 1.081 -1.528 1.00 93.88 101 ILE A O 1
ATOM 782 N N . LEU A 1 102 ? -1.875 -0.903 -1.533 1.00 93.81 102 LEU A N 1
ATOM 783 C CA . LEU A 1 102 ? -0.631 -0.473 -2.145 1.00 93.81 102 LEU A CA 1
ATOM 784 C C . LEU A 1 102 ? -0.489 -1.101 -3.534 1.00 93.81 102 LEU A C 1
ATOM 786 O O . LEU A 1 102 ? -0.123 -2.267 -3.665 1.00 93.81 102 LEU A O 1
ATOM 790 N N . GLN A 1 103 ? -0.774 -0.308 -4.565 1.00 93.00 103 GLN A N 1
ATOM 791 C CA . GLN A 1 103 ? -0.526 -0.654 -5.963 1.00 93.00 103 GLN A CA 1
ATOM 792 C C . GLN A 1 103 ? 0.960 -0.435 -6.272 1.00 93.00 103 GLN A C 1
ATOM 794 O O . GLN A 1 103 ? 1.399 0.707 -6.436 1.00 93.00 103 GLN A O 1
ATOM 799 N N . MET A 1 104 ? 1.739 -1.510 -6.350 1.00 91.25 104 MET A N 1
ATOM 800 C CA . MET A 1 104 ? 3.114 -1.454 -6.843 1.00 91.25 104 MET A CA 1
ATOM 801 C C . MET A 1 104 ? 3.096 -1.392 -8.368 1.00 91.25 104 MET A C 1
ATOM 803 O O . MET A 1 104 ? 2.438 -2.207 -9.019 1.00 91.25 104 MET A O 1
ATOM 807 N N . VAL A 1 105 ? 3.808 -0.419 -8.933 1.00 88.62 105 VAL A N 1
ATOM 808 C CA . VAL A 1 105 ? 3.929 -0.218 -10.378 1.00 88.62 105 VAL A CA 1
ATOM 809 C C . VAL A 1 105 ? 5.404 -0.133 -10.742 1.00 88.62 105 VAL A C 1
ATOM 811 O O . VAL A 1 105 ? 6.144 0.710 -10.234 1.00 88.62 105 VAL A O 1
ATOM 814 N N . HIS A 1 106 ? 5.817 -0.999 -11.657 1.00 86.31 106 HIS A N 1
ATOM 815 C CA . HIS A 1 106 ? 7.156 -0.996 -12.217 1.00 86.31 106 HIS A CA 1
ATOM 816 C C . HIS A 1 106 ? 7.344 0.229 -13.124 1.00 86.31 106 HIS A C 1
ATOM 818 O O . HIS A 1 106 ? 6.623 0.401 -14.106 1.00 86.31 106 HIS A O 1
ATOM 824 N N . ASP A 1 107 ? 8.319 1.072 -12.790 1.00 87.94 107 ASP A N 1
ATOM 825 C CA . ASP A 1 107 ? 8.729 2.236 -13.579 1.00 87.94 107 ASP A CA 1
ATOM 826 C C . ASP A 1 107 ? 10.260 2.311 -13.567 1.00 87.94 107 ASP A C 1
ATOM 828 O O . ASP A 1 107 ? 10.850 2.668 -12.548 1.00 87.94 107 ASP A O 1
ATOM 832 N N . ASP A 1 108 ? 10.903 1.984 -14.692 1.00 86.19 108 ASP A N 1
ATOM 833 C CA . ASP A 1 108 ? 12.366 2.009 -14.843 1.00 86.19 108 ASP A CA 1
ATOM 834 C C . ASP A 1 108 ? 12.990 3.401 -14.607 1.00 86.19 108 ASP A C 1
ATOM 836 O O . ASP A 1 108 ? 14.186 3.502 -14.334 1.00 86.19 108 ASP A O 1
ATOM 840 N N . SER A 1 109 ? 12.205 4.487 -14.670 1.00 90.56 109 SER A N 1
ATOM 841 C CA . SER A 1 109 ? 12.677 5.837 -14.324 1.00 90.56 109 SER A CA 1
ATOM 842 C C . SER A 1 109 ? 12.701 6.104 -12.813 1.00 90.56 109 SER A C 1
ATOM 844 O O . SER A 1 109 ? 13.369 7.033 -12.353 1.00 90.56 109 SER A O 1
ATOM 846 N N . ALA A 1 110 ? 11.989 5.298 -12.021 1.00 90.06 110 ALA A N 1
ATOM 847 C CA . ALA A 1 110 ? 11.836 5.470 -10.583 1.00 90.06 110 ALA A CA 1
ATOM 848 C C . ALA A 1 110 ? 12.861 4.628 -9.803 1.00 90.06 110 ALA A C 1
ATOM 850 O O . ALA A 1 110 ? 12.525 3.619 -9.186 1.00 90.06 110 ALA A O 1
ATOM 851 N N . VAL A 1 111 ? 14.125 5.067 -9.813 1.00 89.81 111 VAL A N 1
ATOM 852 C CA . VAL A 1 111 ? 15.233 4.453 -9.041 1.00 89.81 111 VAL A CA 1
ATOM 853 C C . VAL A 1 111 ? 14.995 4.514 -7.521 1.00 89.81 111 VAL A C 1
ATOM 855 O O . VAL A 1 111 ? 15.519 3.690 -6.781 1.00 89.81 111 VAL A O 1
ATOM 858 N N . GLU A 1 112 ? 14.162 5.449 -7.061 1.00 90.00 112 GLU A N 1
ATOM 859 C CA . GLU A 1 112 ? 13.657 5.550 -5.686 1.00 90.00 112 GLU A CA 1
ATOM 860 C C . GLU A 1 112 ? 12.114 5.544 -5.699 1.00 90.00 112 GLU A C 1
ATOM 862 O O . GLU A 1 112 ? 11.528 6.079 -6.648 1.00 90.00 112 GLU A O 1
ATOM 867 N N . PRO A 1 113 ? 11.429 4.992 -4.675 1.00 90.19 113 PRO A N 1
ATOM 868 C CA . PRO A 1 113 ? 9.973 4.844 -4.681 1.00 90.19 113 PRO A CA 1
ATOM 869 C C . PRO A 1 113 ? 9.225 6.181 -4.766 1.00 90.19 113 PRO A C 1
ATOM 871 O O . PRO A 1 113 ? 9.248 7.009 -3.848 1.00 90.19 113 PRO A O 1
ATOM 874 N N . ARG A 1 114 ? 8.487 6.374 -5.859 1.00 93.56 114 ARG A N 1
ATOM 875 C CA . ARG A 1 114 ? 7.653 7.553 -6.103 1.00 93.56 114 ARG A CA 1
ATOM 876 C C . ARG A 1 114 ? 6.203 7.223 -5.755 1.00 93.56 114 ARG A C 1
ATOM 878 O O . ARG A 1 114 ? 5.455 6.702 -6.580 1.00 93.56 114 ARG A O 1
ATOM 885 N N . CYS A 1 115 ? 5.802 7.503 -4.514 1.00 94.88 115 CYS A N 1
ATOM 886 C CA . CYS A 1 115 ? 4.447 7.209 -4.049 1.00 94.88 115 CYS A CA 1
ATOM 887 C C . CYS A 1 115 ? 3.455 8.318 -4.427 1.00 94.88 115 CYS A C 1
ATOM 889 O O . CYS A 1 115 ? 3.803 9.497 -4.448 1.00 94.88 115 CYS A O 1
ATOM 891 N N . ARG A 1 116 ? 2.197 7.959 -4.678 1.00 96.06 116 ARG A N 1
ATOM 892 C CA . ARG A 1 116 ? 1.054 8.870 -4.841 1.00 96.06 116 ARG A CA 1
ATOM 893 C C . ARG A 1 116 ? -0.134 8.313 -4.076 1.00 96.06 116 ARG A C 1
ATOM 895 O O . ARG A 1 116 ? -0.348 7.104 -4.079 1.00 96.06 116 ARG A O 1
ATOM 902 N N . PHE A 1 117 ? -0.948 9.177 -3.489 1.00 96.88 117 PHE A N 1
ATOM 903 C CA . PHE A 1 117 ? -2.219 8.769 -2.894 1.00 96.88 117 PHE A CA 1
ATOM 904 C C . PHE A 1 117 ? -3.362 9.063 -3.863 1.00 96.88 117 PHE A C 1
ATOM 906 O O . PHE A 1 117 ? -3.407 10.149 -4.436 1.00 96.88 117 PHE A O 1
ATOM 913 N N . GLN A 1 118 ? -4.286 8.117 -4.019 1.00 96.81 118 GLN A N 1
ATOM 914 C CA . GLN A 1 118 ? -5.581 8.387 -4.647 1.00 96.81 118 GLN A CA 1
ATOM 915 C C . GLN A 1 118 ? -6.364 9.347 -3.743 1.00 96.81 118 GLN A C 1
ATOM 917 O O . GLN A 1 118 ? -6.251 9.241 -2.517 1.00 96.81 118 GLN A O 1
ATOM 922 N N . GLU A 1 119 ? -7.134 10.291 -4.274 1.00 94.12 119 GLU A N 1
ATOM 923 C CA . GLU A 1 119 ? -7.985 11.133 -3.427 1.00 94.12 119 GLU A CA 1
ATOM 924 C C . GLU A 1 119 ? -9.182 10.361 -2.857 1.00 94.12 119 GLU A C 1
ATOM 926 O O . GLU A 1 119 ? -9.666 9.400 -3.443 1.00 94.12 119 GLU A O 1
ATOM 931 N N . GLU A 1 120 ? -9.620 10.738 -1.650 1.00 87.94 120 GLU A N 1
ATOM 932 C CA . GLU A 1 120 ? -10.536 9.920 -0.834 1.00 87.94 120 GLU A CA 1
ATOM 933 C C . GLU A 1 120 ? -11.842 9.551 -1.548 1.00 87.94 120 GLU A C 1
ATOM 935 O O . GLU A 1 120 ? -12.370 8.467 -1.308 1.00 87.94 120 GLU A O 1
ATOM 940 N N . ASP A 1 121 ? -12.362 10.445 -2.385 1.00 88.06 121 ASP A N 1
ATOM 941 C CA . ASP A 1 121 ? -13.678 10.337 -3.012 1.00 88.06 121 ASP A CA 1
ATOM 942 C C . ASP A 1 121 ? -13.582 10.572 -4.549 1.00 88.06 121 ASP A C 1
ATOM 944 O O . ASP A 1 121 ? -14.486 11.138 -5.158 1.00 88.06 121 ASP A O 1
ATOM 948 N N . SER A 1 122 ? -12.456 10.172 -5.172 1.00 91.19 122 SER A N 1
ATOM 949 C CA . SER A 1 122 ? -12.156 10.275 -6.619 1.00 91.19 122 SER A CA 1
ATOM 950 C C . SER A 1 122 ? -11.236 9.125 -7.088 1.00 91.19 122 SER A C 1
ATOM 952 O O . SER A 1 122 ? -10.642 8.434 -6.264 1.00 91.19 122 SER A O 1
ATOM 954 N N . GLU A 1 123 ? -11.086 8.911 -8.400 1.00 87.06 123 GLU A N 1
ATOM 955 C CA . GLU A 1 123 ? -10.068 8.008 -8.985 1.00 87.06 123 GLU A CA 1
ATOM 956 C C . GLU A 1 123 ? -8.716 8.705 -9.251 1.00 87.06 123 GLU A C 1
ATOM 958 O O . GLU A 1 123 ? -7.718 8.051 -9.563 1.00 87.06 123 GLU A O 1
ATOM 963 N N . GLU A 1 124 ? -8.660 10.032 -9.110 1.00 92.94 124 GLU A N 1
ATOM 964 C CA . GLU A 1 124 ? -7.451 10.823 -9.346 1.00 92.94 124 GLU A CA 1
ATOM 965 C C . GLU A 1 124 ? -6.366 10.592 -8.282 1.00 92.94 124 GLU A C 1
ATOM 967 O O . GLU A 1 124 ? -6.647 10.410 -7.095 1.00 92.94 124 GLU A O 1
ATOM 972 N N . TYR A 1 125 ? -5.103 10.652 -8.714 1.00 94.62 125 TYR A N 1
ATOM 973 C CA . TYR A 1 125 ? -3.926 10.543 -7.851 1.00 94.62 125 TYR A CA 1
ATOM 974 C C . TYR A 1 125 ? -3.277 11.907 -7.632 1.00 94.62 125 TYR A C 1
ATOM 976 O O . TYR A 1 125 ? -2.925 12.599 -8.588 1.00 94.62 125 TYR A O 1
ATOM 984 N N . GLY A 1 126 ? -3.054 12.249 -6.364 1.00 93.81 126 GLY A N 1
ATOM 985 C CA . GLY A 1 126 ? -2.371 13.469 -5.957 1.00 93.81 126 GLY A CA 1
ATOM 986 C C . GLY A 1 126 ? -0.880 13.506 -6.320 1.00 93.81 126 GLY A C 1
ATOM 987 O O . GLY A 1 126 ? -0.308 12.592 -6.925 1.00 93.81 126 GLY A O 1
ATOM 988 N N . ASN A 1 127 ? -0.231 14.602 -5.921 1.00 94.62 127 ASN A N 1
ATOM 989 C CA . ASN A 1 127 ? 1.179 14.858 -6.218 1.00 94.62 127 ASN A CA 1
ATOM 990 C C . ASN A 1 127 ? 2.127 13.777 -5.644 1.00 94.62 127 ASN A C 1
ATOM 992 O O . ASN A 1 127 ? 1.861 13.247 -4.563 1.00 94.62 127 ASN A O 1
ATOM 996 N N . PRO A 1 128 ? 3.262 13.491 -6.316 1.00 94.06 128 PRO A N 1
ATOM 997 C CA . PRO A 1 128 ? 4.264 12.547 -5.826 1.00 94.06 128 PRO A CA 1
ATOM 998 C C . PRO A 1 128 ? 4.846 12.870 -4.441 1.00 94.06 128 PRO A C 1
ATOM 1000 O O . PRO A 1 128 ? 5.158 14.017 -4.117 1.00 94.06 128 PRO A O 1
ATOM 1003 N N . VAL A 1 129 ? 5.084 11.818 -3.657 1.00 93.12 129 VAL A N 1
ATOM 1004 C CA . VAL A 1 129 ? 5.703 11.835 -2.329 1.00 93.12 129 VAL A CA 1
ATOM 1005 C C . VAL A 1 129 ? 6.723 10.695 -2.244 1.00 93.12 129 VAL A C 1
ATOM 1007 O O . VAL A 1 129 ? 6.368 9.531 -2.379 1.00 93.12 129 VAL A O 1
ATOM 1010 N N . SER A 1 130 ? 7.993 11.016 -1.991 1.00 87.81 130 SER A N 1
ATOM 1011 C CA . SER A 1 130 ? 9.088 10.035 -1.835 1.00 87.81 130 SER A CA 1
ATOM 1012 C C . SER A 1 130 ? 9.614 9.911 -0.397 1.00 87.81 130 SER A C 1
ATOM 1014 O O . SER A 1 130 ? 10.434 9.055 -0.089 1.00 87.81 130 SER A O 1
ATOM 1016 N N . SER A 1 131 ? 9.164 10.778 0.514 1.00 89.94 131 SER A N 1
ATOM 1017 C CA . SER A 1 131 ? 9.641 10.804 1.900 1.00 89.94 131 SER A CA 1
ATOM 1018 C C . SER A 1 131 ? 8.786 9.900 2.790 1.00 89.94 131 SER A C 1
ATOM 1020 O O . SER A 1 131 ? 7.598 10.163 2.971 1.00 89.94 131 SER A O 1
ATOM 1022 N N . ALA A 1 132 ? 9.402 8.875 3.387 1.00 87.25 132 ALA A N 1
ATOM 1023 C CA . ALA A 1 132 ? 8.733 7.894 4.249 1.00 87.25 132 ALA A CA 1
ATOM 1024 C C . ALA A 1 132 ? 7.956 8.520 5.426 1.00 87.25 132 ALA A C 1
ATOM 1026 O O . ALA A 1 132 ? 6.875 8.040 5.764 1.00 87.25 132 ALA A O 1
ATOM 1027 N N . SER A 1 133 ? 8.456 9.612 6.022 1.00 88.38 133 SER A N 1
ATOM 1028 C CA . SER A 1 133 ? 7.714 10.349 7.056 1.00 88.38 133 SER A CA 1
ATOM 1029 C C . SER A 1 133 ? 6.456 10.995 6.481 1.00 88.38 133 SER A C 1
ATOM 1031 O O . SER A 1 133 ? 5.374 10.734 6.987 1.00 88.38 133 SER A O 1
ATOM 1033 N N . LYS A 1 134 ? 6.558 11.727 5.361 1.00 91.31 134 LYS A N 1
ATOM 1034 C CA . LYS A 1 134 ? 5.392 12.331 4.687 1.00 91.31 134 LYS A CA 1
ATOM 1035 C C . LYS A 1 134 ? 4.349 11.290 4.265 1.00 91.31 134 LYS A C 1
ATOM 1037 O O . LYS A 1 134 ? 3.160 11.534 4.436 1.00 91.31 134 LYS A O 1
ATOM 1042 N N . ILE A 1 135 ? 4.779 10.138 3.742 1.00 91.81 135 ILE A N 1
ATOM 1043 C CA . ILE A 1 135 ? 3.897 9.013 3.382 1.00 91.81 135 ILE A CA 1
ATOM 1044 C C . ILE A 1 135 ? 3.101 8.558 4.613 1.00 91.81 135 ILE A C 1
ATOM 1046 O O . ILE A 1 135 ? 1.868 8.514 4.587 1.00 91.81 135 ILE A O 1
ATOM 1050 N N . ALA A 1 136 ? 3.795 8.292 5.718 1.00 89.94 136 ALA A N 1
ATOM 1051 C CA . ALA A 1 136 ? 3.167 7.808 6.937 1.00 89.94 136 ALA A CA 1
ATOM 1052 C C . ALA A 1 136 ? 2.338 8.890 7.665 1.00 89.94 136 ALA A C 1
ATOM 1054 O O . ALA A 1 136 ? 1.300 8.573 8.245 1.00 89.94 136 ALA A O 1
ATOM 1055 N N . ASP A 1 137 ? 2.722 10.168 7.581 1.00 91.31 137 ASP A N 1
ATOM 1056 C CA . ASP A 1 137 ? 1.947 11.309 8.084 1.00 91.31 137 ASP A CA 1
ATOM 1057 C C . ASP A 1 137 ? 0.640 11.498 7.301 1.00 91.31 137 ASP A C 1
ATOM 1059 O O . ASP A 1 137 ? -0.398 11.768 7.910 1.00 91.31 137 ASP A O 1
ATOM 1063 N N . ILE A 1 138 ? 0.637 11.292 5.977 1.00 93.69 138 ILE A N 1
ATOM 1064 C CA . ILE A 1 138 ? -0.590 11.292 5.162 1.00 93.69 138 ILE A CA 1
ATOM 1065 C C . ILE A 1 138 ? -1.511 10.142 5.589 1.00 93.69 138 ILE A C 1
ATOM 1067 O O . ILE A 1 138 ? -2.697 10.372 5.840 1.00 93.69 138 ILE A O 1
ATOM 1071 N N . ILE A 1 139 ? -0.972 8.928 5.757 1.00 92.56 139 ILE A N 1
ATOM 1072 C CA . ILE A 1 139 ? -1.726 7.755 6.235 1.00 92.56 139 ILE A CA 1
ATOM 1073 C C . ILE A 1 139 ? -2.317 8.018 7.629 1.00 92.56 139 ILE A C 1
ATOM 1075 O O . ILE A 1 139 ? -3.515 7.809 7.847 1.00 92.56 139 ILE A O 1
ATOM 1079 N N . LYS A 1 140 ? -1.513 8.541 8.563 1.00 91.62 140 LYS A N 1
ATOM 1080 C CA . LYS A 1 140 ? -1.913 8.919 9.929 1.00 91.62 140 LYS A CA 1
ATOM 1081 C C . LYS A 1 140 ? -3.003 9.994 9.925 1.00 91.62 140 LYS A C 1
ATOM 1083 O O . LYS A 1 140 ? -3.993 9.853 10.644 1.00 91.62 140 LYS A O 1
ATOM 1088 N N . THR A 1 141 ? -2.866 11.016 9.081 1.00 93.00 141 THR A N 1
ATOM 1089 C CA . THR A 1 141 ? -3.801 12.148 8.971 1.00 93.00 141 THR A CA 1
ATOM 1090 C C . THR A 1 141 ? -5.134 11.725 8.359 1.00 93.00 141 THR A C 1
ATOM 1092 O O . THR A 1 141 ? -6.177 11.952 8.971 1.00 93.00 141 THR A O 1
ATOM 1095 N N . ARG A 1 142 ? -5.130 11.036 7.209 1.00 94.25 142 ARG A N 1
ATOM 1096 C CA . ARG A 1 142 ? -6.356 10.514 6.572 1.00 94.25 142 ARG A CA 1
ATOM 1097 C C . ARG A 1 142 ? -7.053 9.455 7.433 1.00 94.25 142 ARG A C 1
ATOM 1099 O O . ARG A 1 142 ? -8.282 9.382 7.456 1.00 94.25 142 ARG A O 1
ATOM 1106 N N . THR A 1 143 ? -6.297 8.661 8.193 1.00 92.69 143 THR A N 1
ATOM 1107 C CA . THR A 1 143 ? -6.861 7.748 9.200 1.00 92.69 143 THR A CA 1
ATOM 1108 C C . THR A 1 143 ? -7.533 8.523 10.332 1.00 92.69 143 THR A C 1
ATOM 1110 O O . THR A 1 143 ? -8.702 8.282 10.618 1.00 92.69 143 THR A O 1
ATOM 1113 N N . GLY A 1 144 ? -6.839 9.487 10.947 1.00 93.00 144 GLY A N 1
ATOM 1114 C CA . GLY A 1 144 ? -7.386 10.306 12.032 1.00 93.00 144 GLY A CA 1
ATOM 1115 C C . GLY A 1 144 ? -8.635 11.088 11.619 1.00 93.00 144 GLY A C 1
ATOM 1116 O O . GLY A 1 144 ? -9.645 11.034 12.314 1.00 93.00 144 GLY A O 1
ATOM 1117 N N . ALA A 1 145 ? -8.604 11.749 10.460 1.00 94.19 145 ALA A N 1
ATOM 1118 C CA . ALA A 1 145 ? -9.727 12.527 9.941 1.00 94.19 145 ALA A CA 1
ATOM 1119 C C . ALA A 1 145 ? -10.992 11.673 9.739 1.00 94.19 145 ALA A C 1
ATOM 1121 O O . ALA A 1 145 ? -12.075 12.071 10.176 1.00 94.19 145 ALA A O 1
ATOM 1122 N N . LEU A 1 146 ? -10.865 10.481 9.138 1.00 94.12 146 LEU A N 1
ATOM 1123 C CA . LEU A 1 146 ? -12.010 9.587 8.951 1.00 94.12 146 LEU A CA 1
ATOM 1124 C C . LEU A 1 146 ? -12.543 9.065 10.290 1.00 94.12 146 LEU A C 1
ATOM 1126 O O . LEU A 1 146 ? -13.740 9.170 10.544 1.00 94.12 146 LEU A O 1
ATOM 1130 N N . LEU A 1 147 ? -11.667 8.534 11.147 1.00 91.81 147 LEU A N 1
ATOM 1131 C CA . LEU A 1 147 ? -12.065 7.900 12.407 1.00 91.81 147 LEU A CA 1
ATOM 1132 C C . LEU A 1 147 ? -12.672 8.898 13.404 1.00 91.81 147 LEU A C 1
ATOM 1134 O O . LEU A 1 147 ? -13.651 8.568 14.072 1.00 91.81 147 LEU A O 1
ATOM 1138 N N . ASN A 1 148 ? -12.169 10.137 13.445 1.00 94.31 148 ASN A N 1
ATOM 1139 C CA . ASN A 1 148 ? -12.765 11.219 14.232 1.00 94.31 148 ASN A CA 1
ATOM 1140 C C . ASN A 1 148 ? -14.165 11.588 13.710 1.00 94.31 148 ASN A C 1
ATOM 1142 O O . ASN A 1 148 ? -15.080 11.799 14.505 1.00 94.31 148 ASN A O 1
ATOM 1146 N N . ARG A 1 149 ? -14.357 11.619 12.380 1.00 94.00 149 ARG A N 1
ATOM 1147 C CA . ARG A 1 149 ? -15.654 11.895 11.736 1.00 94.00 149 ARG A CA 1
ATOM 1148 C C . ARG A 1 149 ? -16.682 10.788 11.996 1.00 94.00 149 ARG A C 1
ATOM 1150 O O . ARG A 1 149 ? -17.843 11.097 12.244 1.00 94.00 149 ARG A O 1
ATOM 1157 N N . THR A 1 150 ? -16.275 9.517 11.965 1.00 93.19 150 THR A N 1
ATOM 1158 C CA . THR A 1 150 ? -17.175 8.363 12.174 1.00 93.19 150 THR A CA 1
ATOM 1159 C C . THR A 1 150 ? -17.270 7.893 13.628 1.00 93.19 150 THR A C 1
ATOM 1161 O O . THR A 1 150 ? -18.053 6.991 13.912 1.00 93.19 150 THR A O 1
ATOM 1164 N N . LYS A 1 151 ? -16.477 8.467 14.546 1.00 92.50 151 LYS A N 1
ATOM 1165 C CA . LYS A 1 151 ? -16.337 8.045 15.957 1.00 92.50 151 LYS A CA 1
ATOM 1166 C C . LYS A 1 151 ? -15.976 6.556 16.123 1.00 92.50 151 LYS A C 1
ATOM 1168 O O . LYS A 1 151 ? -16.407 5.913 17.077 1.00 92.50 151 LYS A O 1
ATOM 1173 N N . ALA A 1 152 ? -15.192 6.008 15.194 1.00 88.31 152 ALA A N 1
ATOM 1174 C CA . ALA A 1 152 ? -14.828 4.588 15.155 1.00 88.31 152 ALA A CA 1
ATOM 1175 C C . ALA A 1 152 ? -13.342 4.363 15.487 1.00 88.31 152 ALA A C 1
ATOM 1177 O O . ALA A 1 152 ? -12.504 5.218 15.219 1.00 88.31 152 ALA A O 1
ATOM 1178 N N . THR A 1 153 ? -12.989 3.196 16.033 1.00 87.19 153 THR A N 1
ATOM 1179 C CA . THR A 1 153 ? -11.583 2.837 16.326 1.00 87.19 153 THR A CA 1
ATOM 1180 C C . THR A 1 153 ? -10.831 2.333 15.088 1.00 87.19 153 THR A C 1
ATOM 1182 O O . THR A 1 153 ? -9.621 2.526 14.981 1.00 87.19 153 THR A O 1
ATOM 1185 N N . VAL A 1 154 ? -11.551 1.711 14.150 1.00 88.94 154 VAL A N 1
ATOM 1186 C CA . VAL A 1 154 ? -11.077 1.212 12.848 1.00 88.94 154 VAL A CA 1
ATOM 1187 C C . VAL A 1 154 ? -12.147 1.472 11.783 1.00 88.94 154 VAL A C 1
ATOM 1189 O O . VAL A 1 154 ? -13.305 1.718 12.120 1.00 88.94 154 VAL A O 1
ATOM 1192 N N . SER A 1 155 ? -11.784 1.415 10.502 1.00 90.75 155 SER A N 1
ATOM 1193 C CA . SER A 1 155 ? -12.733 1.516 9.385 1.00 90.75 155 SER A CA 1
ATOM 1194 C C . SER A 1 155 ? -12.295 0.637 8.217 1.00 90.75 155 SER A C 1
ATOM 1196 O O . SER A 1 155 ? -11.100 0.506 7.962 1.00 90.75 155 SER A O 1
ATOM 1198 N N . SER A 1 156 ? -13.258 0.067 7.493 1.00 90.94 156 SER A N 1
ATOM 1199 C CA . SER A 1 156 ? -13.021 -0.692 6.263 1.00 90.94 156 SER A CA 1
ATOM 1200 C C . SER A 1 156 ? -12.718 0.189 5.045 1.00 90.94 156 SER A C 1
ATOM 1202 O O . SER A 1 156 ? -12.163 -0.333 4.085 1.00 90.94 156 SER A O 1
ATOM 1204 N N . LYS A 1 157 ? -13.012 1.506 5.057 1.00 92.69 157 LYS A N 1
ATOM 1205 C CA . LYS A 1 157 ? -12.702 2.376 3.903 1.00 92.69 157 LYS A CA 1
ATOM 1206 C C . LYS A 1 157 ? -11.177 2.412 3.693 1.00 92.69 157 LYS A C 1
ATOM 1208 O O . LYS A 1 157 ? -10.476 2.923 4.578 1.00 92.69 157 LYS A O 1
ATOM 1213 N N . PRO A 1 158 ? -10.648 1.922 2.559 1.00 93.56 158 PRO A N 1
ATOM 1214 C CA . PRO A 1 158 ? -9.211 1.840 2.346 1.00 93.56 158 PRO A CA 1
ATOM 1215 C C . PRO A 1 158 ? -8.564 3.215 2.221 1.00 93.56 158 PRO A C 1
ATOM 1217 O O . PRO A 1 158 ? -9.229 4.214 1.945 1.00 93.56 158 PRO A O 1
ATOM 1220 N N . ILE A 1 159 ? -7.251 3.260 2.415 1.00 94.88 159 ILE A N 1
ATOM 1221 C CA . ILE A 1 159 ? -6.387 4.283 1.823 1.00 94.88 159 ILE A CA 1
ATOM 1222 C C . ILE A 1 159 ? -5.715 3.612 0.627 1.00 94.88 159 ILE A C 1
ATOM 1224 O O . ILE A 1 159 ? -5.102 2.560 0.800 1.00 94.88 159 ILE A O 1
ATOM 1228 N N . VAL A 1 160 ? -5.829 4.198 -0.566 1.00 95.69 160 VAL A N 1
ATOM 1229 C CA . VAL A 1 160 ? -5.145 3.691 -1.763 1.00 95.69 160 VAL A CA 1
ATOM 1230 C C . VAL A 1 160 ? -3.899 4.529 -2.029 1.00 95.69 160 VAL A C 1
ATOM 1232 O O . VAL A 1 160 ? -3.959 5.759 -2.126 1.00 95.69 160 VAL A O 1
ATOM 1235 N N . MET A 1 161 ? -2.764 3.848 -2.132 1.00 95.38 161 MET A N 1
ATOM 1236 C CA . MET A 1 161 ? -1.470 4.402 -2.499 1.00 95.38 161 MET A CA 1
ATOM 1237 C C . MET A 1 161 ? -0.935 3.638 -3.711 1.00 95.38 161 MET A C 1
ATOM 1239 O O . MET A 1 161 ? -0.977 2.412 -3.749 1.00 95.38 161 MET A O 1
ATOM 1243 N N . ARG A 1 162 ? -0.400 4.356 -4.693 1.00 94.69 162 ARG A N 1
ATOM 1244 C CA . ARG A 1 162 ? 0.416 3.792 -5.768 1.00 94.69 162 ARG A CA 1
ATOM 1245 C C . ARG A 1 162 ? 1.877 4.079 -5.468 1.00 94.69 162 ARG A C 1
ATOM 1247 O O . ARG A 1 162 ? 2.182 5.199 -5.073 1.00 94.69 162 ARG A O 1
ATOM 1254 N N . ALA A 1 163 ? 2.763 3.112 -5.664 1.00 93.81 163 ALA A N 1
ATOM 1255 C CA . ALA A 1 163 ? 4.206 3.308 -5.595 1.00 93.81 163 ALA A CA 1
ATOM 1256 C C . ALA A 1 163 ? 4.836 2.919 -6.934 1.00 93.81 163 ALA A C 1
ATOM 1258 O O . ALA A 1 163 ? 4.831 1.753 -7.319 1.00 93.81 163 ALA A O 1
ATOM 1259 N N . GLU A 1 164 ? 5.349 3.922 -7.640 1.00 92.38 164 GLU A N 1
ATOM 1260 C CA . GLU A 1 164 ? 6.092 3.775 -8.892 1.00 92.38 164 GLU A CA 1
ATOM 1261 C C . GLU A 1 164 ? 7.573 3.525 -8.529 1.00 92.38 164 GLU A C 1
ATOM 1263 O O . GLU A 1 164 ? 8.188 4.384 -7.892 1.00 92.38 164 GLU A O 1
ATOM 1268 N N . TYR A 1 165 ? 8.125 2.340 -8.832 1.00 90.88 165 TYR A N 1
ATOM 1269 C CA . TYR A 1 165 ? 9.481 1.933 -8.409 1.00 90.88 165 TYR A CA 1
ATOM 1270 C C . TYR A 1 165 ? 10.100 0.868 -9.336 1.00 90.88 165 TYR A C 1
ATOM 1272 O O . TYR A 1 165 ? 9.511 -0.195 -9.555 1.00 90.88 165 TYR A O 1
ATOM 1280 N N . ALA A 1 166 ? 11.314 1.113 -9.840 1.00 87.94 166 ALA A N 1
ATOM 1281 C CA . ALA A 1 166 ? 12.015 0.264 -10.814 1.00 87.94 166 ALA A CA 1
ATOM 1282 C C . ALA A 1 166 ? 12.249 -1.173 -10.311 1.00 87.94 166 ALA A C 1
ATOM 1284 O O . ALA A 1 166 ? 12.121 -2.141 -11.064 1.00 87.94 166 ALA A O 1
ATOM 1285 N N . HIS A 1 167 ? 12.536 -1.325 -9.017 1.00 82.69 167 HIS A N 1
ATOM 1286 C CA . HIS A 1 167 ? 12.804 -2.619 -8.384 1.00 82.69 167 HIS A CA 1
ATOM 1287 C C . HIS A 1 167 ? 11.542 -3.316 -7.841 1.00 82.69 167 HIS A C 1
ATOM 1289 O O . HIS A 1 167 ? 11.659 -4.334 -7.161 1.00 82.69 167 HIS A O 1
ATOM 1295 N N . SER A 1 168 ? 10.341 -2.796 -8.135 1.00 80.69 168 SER A N 1
ATOM 1296 C CA . SER A 1 168 ? 9.075 -3.434 -7.754 1.00 80.69 168 SER A CA 1
ATOM 1297 C C . SER A 1 168 ? 8.398 -4.175 -8.913 1.00 80.69 168 SER A C 1
ATOM 1299 O O . SER A 1 168 ? 8.302 -3.631 -10.015 1.00 80.69 168 SER A O 1
ATOM 1301 N N . PRO A 1 169 ? 7.872 -5.394 -8.682 1.00 81.75 169 PRO A N 1
ATOM 1302 C CA . PRO A 1 169 ? 6.971 -6.036 -9.629 1.00 81.75 169 PRO A CA 1
ATOM 1303 C C . PRO A 1 169 ? 5.622 -5.314 -9.627 1.00 81.75 169 PRO A C 1
ATOM 1305 O O . PRO A 1 169 ? 5.187 -4.786 -8.603 1.00 81.75 169 PRO A O 1
ATOM 1308 N N . ASN A 1 170 ? 4.918 -5.370 -10.754 1.00 84.50 170 ASN A N 1
ATOM 1309 C CA . ASN A 1 170 ? 3.528 -4.932 -10.814 1.00 84.50 170 ASN A CA 1
ATOM 1310 C C . ASN A 1 170 ? 2.633 -5.886 -9.994 1.00 84.5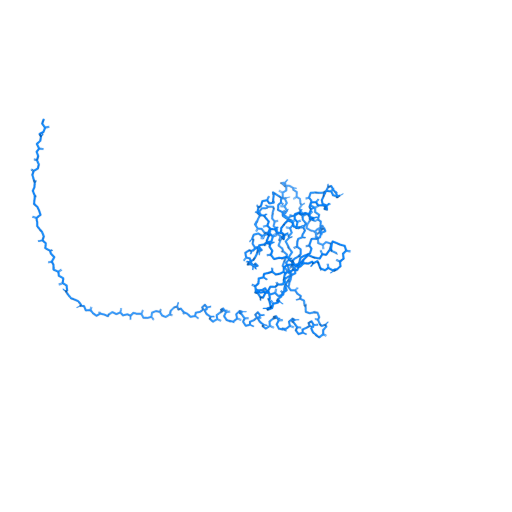0 170 ASN A C 1
ATOM 1312 O O . ASN A 1 170 ? 2.325 -6.990 -10.449 1.00 84.50 170 ASN A O 1
ATOM 1316 N N . LEU A 1 171 ? 2.223 -5.476 -8.792 1.00 88.62 171 LEU A N 1
ATOM 1317 C CA . LEU A 1 171 ? 1.336 -6.235 -7.899 1.00 88.62 171 LEU A CA 1
ATOM 1318 C C . LEU A 1 171 ? 0.510 -5.297 -7.004 1.00 88.62 171 LEU A C 1
ATOM 1320 O O . LEU A 1 171 ? 0.800 -4.105 -6.919 1.00 88.62 171 LEU A O 1
ATOM 1324 N N . THR A 1 172 ? -0.492 -5.821 -6.300 1.00 90.81 172 THR A N 1
ATOM 1325 C CA . THR A 1 172 ? -1.212 -5.079 -5.251 1.00 90.81 172 THR A CA 1
ATOM 1326 C C . THR A 1 172 ? -1.040 -5.754 -3.894 1.00 90.81 172 THR A C 1
ATOM 1328 O O . THR A 1 172 ? -1.209 -6.961 -3.752 1.00 90.81 172 THR A O 1
ATOM 1331 N N . ILE A 1 173 ? -0.706 -4.971 -2.873 1.00 92.38 173 ILE A N 1
ATOM 1332 C CA . ILE A 1 173 ? -0.641 -5.395 -1.471 1.00 92.38 173 ILE A CA 1
ATOM 1333 C C . ILE A 1 173 ? -1.791 -4.755 -0.697 1.00 92.38 173 ILE A C 1
ATOM 1335 O O . ILE A 1 173 ? -2.123 -3.596 -0.928 1.00 92.38 173 ILE A O 1
ATOM 1339 N N . ILE A 1 174 ? -2.376 -5.487 0.250 1.00 91.81 174 ILE A N 1
ATOM 1340 C CA . ILE A 1 174 ? -3.390 -4.973 1.176 1.00 91.81 174 ILE A CA 1
ATOM 1341 C C . ILE A 1 174 ? -2.934 -5.276 2.608 1.00 91.81 174 ILE A C 1
ATOM 1343 O O . ILE A 1 174 ? -3.050 -6.411 3.073 1.00 91.81 174 ILE A O 1
ATOM 1347 N N . ASP A 1 175 ? -2.413 -4.269 3.317 1.00 91.06 175 ASP A N 1
ATOM 1348 C CA . ASP A 1 175 ? -2.140 -4.370 4.761 1.00 91.06 175 ASP A CA 1
ATOM 1349 C C . ASP A 1 175 ? -3.450 -4.155 5.527 1.00 91.06 175 ASP A C 1
ATOM 1351 O O . ASP A 1 175 ? -4.038 -3.069 5.452 1.00 91.06 175 ASP A O 1
ATOM 1355 N N . THR A 1 176 ? -3.939 -5.168 6.248 1.00 90.12 176 THR A N 1
ATOM 1356 C CA . THR A 1 176 ? -5.179 -5.038 7.029 1.00 90.12 176 THR A CA 1
ATOM 1357 C C . THR A 1 176 ? -4.896 -4.587 8.463 1.00 90.12 176 THR A C 1
ATOM 1359 O O . THR A 1 176 ? -3.844 -4.896 9.033 1.00 90.12 176 THR A O 1
ATOM 1362 N N . PRO A 1 177 ? -5.859 -3.937 9.140 1.00 87.75 177 PRO A N 1
ATOM 1363 C CA . PRO A 1 177 ? -5.818 -3.817 10.590 1.00 87.75 177 PRO A CA 1
ATOM 1364 C C . PRO A 1 177 ? -5.643 -5.166 11.287 1.00 87.75 177 PRO A C 1
ATOM 1366 O O . PRO A 1 177 ? -6.082 -6.208 10.796 1.00 87.75 177 PRO A O 1
ATOM 1369 N N . GLY A 1 178 ? -4.957 -5.145 12.430 1.00 83.56 178 GLY A N 1
ATOM 1370 C CA . GLY A 1 178 ? -4.737 -6.347 13.227 1.00 83.56 178 GLY A CA 1
ATOM 1371 C C . GLY A 1 178 ? -5.998 -6.793 13.950 1.00 83.56 178 GLY A C 1
ATOM 1372 O O . GLY A 1 178 ? -6.691 -5.972 14.549 1.00 83.56 178 GLY A O 1
ATOM 1373 N N . PHE A 1 179 ? -6.286 -8.094 13.921 1.00 82.31 179 PHE A N 1
ATOM 1374 C CA . PHE A 1 179 ? -7.390 -8.634 14.708 1.00 82.31 179 PHE A CA 1
ATOM 1375 C C . PHE A 1 179 ? -7.024 -8.723 16.196 1.00 82.31 179 PHE A C 1
ATOM 1377 O O . PHE A 1 179 ? -5.876 -8.973 16.563 1.00 82.31 179 PHE A O 1
ATOM 1384 N N . ILE A 1 180 ? -8.024 -8.545 17.062 1.00 75.62 180 ILE A N 1
ATOM 1385 C CA . ILE A 1 180 ? -7.901 -8.733 18.511 1.00 75.62 180 ILE A CA 1
ATOM 1386 C C . ILE A 1 180 ? -8.789 -9.917 18.892 1.00 75.62 180 ILE A C 1
ATOM 1388 O O . ILE A 1 180 ? -10.015 -9.793 18.933 1.00 75.62 180 ILE A O 1
ATOM 1392 N N . LEU A 1 181 ? -8.179 -11.067 19.181 1.00 65.25 181 LEU A N 1
ATOM 1393 C CA . LEU A 1 181 ? -8.902 -12.214 19.725 1.00 65.25 181 LEU A CA 1
ATOM 1394 C C . LEU A 1 181 ? -9.173 -11.975 21.215 1.00 65.25 181 LEU A C 1
ATOM 1396 O O . LEU A 1 181 ? -8.302 -12.173 22.060 1.00 65.25 181 LEU A O 1
ATOM 1400 N N . LYS A 1 182 ? -10.399 -11.562 21.553 1.00 57.12 182 LYS A N 1
ATOM 1401 C CA . LYS A 1 182 ? -10.888 -11.686 22.932 1.00 57.12 182 LYS A CA 1
ATOM 1402 C C . LYS A 1 182 ? -11.107 -13.166 23.242 1.00 57.12 182 LYS A C 1
ATOM 1404 O O . LYS A 1 182 ? -11.696 -13.880 22.433 1.00 57.12 182 LYS A O 1
ATOM 1409 N N . VAL A 1 183 ? -10.675 -13.610 24.421 1.00 52.66 183 VAL A N 1
ATOM 1410 C CA . VAL A 1 183 ? -10.894 -14.985 24.899 1.00 52.66 183 VAL A CA 1
ATOM 1411 C C . VAL A 1 183 ? -12.392 -15.314 24.838 1.00 52.66 183 VAL A C 1
ATOM 1413 O O . VAL A 1 183 ? -13.203 -14.609 25.434 1.00 52.66 183 VAL A O 1
ATOM 1416 N N . GLY A 1 184 ? -12.753 -16.355 24.081 1.00 57.41 184 GLY A N 1
ATOM 1417 C CA . GLY A 1 184 ? -14.141 -16.789 23.869 1.00 57.41 184 GLY A CA 1
ATOM 1418 C C . GLY A 1 184 ? -14.914 -16.088 22.737 1.00 57.41 184 GLY A C 1
ATOM 1419 O O . GLY A 1 184 ? -16.074 -16.425 22.518 1.00 57.41 184 GLY A O 1
ATOM 1420 N N . GLY A 1 185 ? -14.318 -15.139 22.005 1.00 53.22 185 GLY A N 1
ATOM 1421 C CA . GLY A 1 185 ? -14.973 -14.447 20.887 1.00 53.22 185 GLY A CA 1
ATOM 1422 C C . GLY A 1 185 ? -14.674 -15.066 19.516 1.00 53.22 185 GLY A C 1
ATOM 1423 O O . GLY A 1 185 ? -13.512 -15.200 19.139 1.00 53.22 185 GLY A O 1
ATOM 1424 N N . PHE A 1 186 ? -15.713 -15.371 18.729 1.00 51.34 186 PHE A N 1
ATOM 1425 C CA . PHE A 1 186 ? -15.561 -15.706 17.305 1.00 51.34 186 PHE A CA 1
ATOM 1426 C C . PHE A 1 186 ? -15.204 -14.459 16.481 1.00 51.34 186 PHE A C 1
ATOM 1428 O O . PHE A 1 186 ? -15.863 -13.424 16.591 1.00 51.34 186 PHE A O 1
ATOM 1435 N N . PHE A 1 187 ? -14.195 -14.568 15.613 1.00 54.75 187 PHE A N 1
ATOM 1436 C CA . PHE A 1 187 ? -13.805 -13.496 14.697 1.00 54.75 187 PHE A CA 1
ATOM 1437 C C . PHE A 1 187 ? -14.496 -13.668 13.334 1.00 54.75 187 PHE A C 1
ATOM 1439 O O . PHE A 1 187 ? -14.216 -14.622 12.610 1.00 54.75 187 PHE A O 1
ATOM 1446 N N . ASN A 1 188 ? -15.404 -12.754 12.972 1.00 53.09 188 ASN A N 1
ATOM 1447 C CA . ASN A 1 188 ? -16.084 -12.798 11.675 1.00 53.09 188 ASN A CA 1
ATOM 1448 C C . ASN A 1 188 ? -15.218 -12.158 10.579 1.00 53.09 188 ASN A C 1
ATOM 1450 O O . ASN A 1 188 ? -15.203 -10.938 10.415 1.00 53.09 188 ASN A O 1
ATOM 1454 N N . PHE A 1 189 ? -14.532 -13.006 9.815 1.00 52.91 189 PHE A N 1
ATOM 1455 C CA . PHE A 1 189 ? -13.673 -12.606 8.703 1.00 52.91 189 PHE A CA 1
ATOM 1456 C C . PHE A 1 189 ? -14.445 -11.903 7.570 1.00 52.91 189 PHE A C 1
ATOM 1458 O O . PHE A 1 189 ? -13.997 -10.868 7.087 1.00 52.91 189 PHE A O 1
ATOM 1465 N N . LEU A 1 190 ? -15.632 -12.393 7.183 1.00 48.84 190 LEU A N 1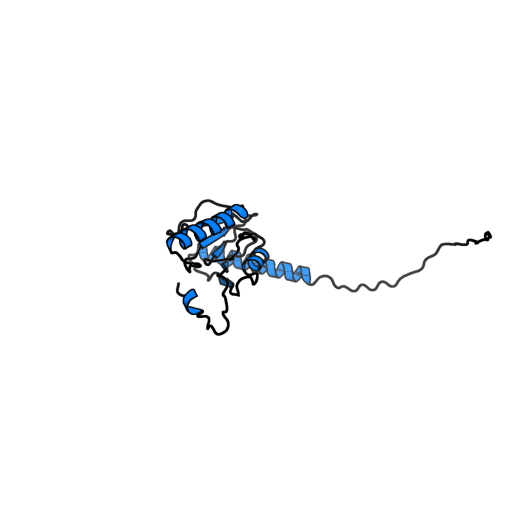
ATOM 1466 C CA . LEU A 1 190 ? -16.352 -11.902 5.994 1.00 48.84 190 LEU A CA 1
ATOM 1467 C C . LEU A 1 190 ? -16.779 -10.431 6.102 1.00 48.84 190 LEU A C 1
ATOM 1469 O O . LEU A 1 190 ? -16.884 -9.751 5.086 1.00 48.84 190 LEU A O 1
ATOM 1473 N N . ALA A 1 191 ? -16.969 -9.908 7.317 1.00 52.97 191 ALA A N 1
ATOM 1474 C CA . ALA A 1 191 ? -17.296 -8.497 7.539 1.00 52.97 191 ALA A CA 1
ATOM 1475 C C . ALA A 1 191 ? -16.220 -7.518 7.014 1.00 52.97 191 ALA A C 1
ATOM 1477 O O . ALA A 1 191 ? -16.512 -6.337 6.846 1.00 52.97 191 ALA A O 1
ATOM 1478 N N . TRP A 1 192 ? -15.003 -8.003 6.742 1.00 51.09 192 TRP A N 1
ATOM 1479 C CA . TRP A 1 192 ? -13.880 -7.226 6.209 1.00 51.09 192 TRP A CA 1
ATOM 1480 C C . TRP A 1 192 ? -13.682 -7.317 4.687 1.00 51.09 192 TRP A C 1
ATOM 1482 O O . TRP A 1 192 ? -12.869 -6.565 4.157 1.00 51.09 192 TRP A O 1
ATOM 1492 N N . PHE A 1 193 ? -14.405 -8.203 3.990 1.00 46.50 193 PHE A N 1
ATOM 1493 C CA . PHE A 1 193 ? -14.167 -8.521 2.569 1.00 46.50 193 PHE A CA 1
ATOM 1494 C C . PHE A 1 193 ? -15.336 -8.184 1.633 1.00 46.50 193 PHE A C 1
ATOM 1496 O O . PHE A 1 193 ? -15.270 -8.488 0.446 1.00 46.50 193 PHE A O 1
ATOM 1503 N N . ASN A 1 194 ? -16.382 -7.522 2.138 1.00 38.84 194 ASN A N 1
ATOM 1504 C CA . ASN A 1 194 ? -17.410 -6.919 1.288 1.00 38.84 194 ASN A CA 1
ATOM 1505 C C . ASN A 1 194 ? -16.882 -5.590 0.719 1.00 38.84 194 ASN A C 1
ATOM 1507 O O . ASN A 1 194 ? -17.100 -4.531 1.315 1.00 38.84 194 ASN A O 1
ATOM 1511 N N . TYR A 1 195 ? -16.145 -5.695 -0.388 1.00 40.84 195 TYR A N 1
ATOM 1512 C CA . TYR A 1 195 ? -15.957 -4.620 -1.367 1.00 40.84 195 TYR A CA 1
ATOM 1513 C C . TYR A 1 195 ? -17.172 -4.552 -2.304 1.00 40.84 195 TYR A C 1
ATOM 1515 O O . TYR A 1 195 ? -17.760 -5.628 -2.562 1.00 40.84 195 TYR A O 1
#

Secondary structure (DSSP, 8-state):
------------------------------HHHHHHHHHHHHHHHHHHHHHHHHHHT------EEEE--BTTS-HHHHHHHHHSS--S-TT-TT---S-EEEEEE--TT-SS-EEEEBPTTSS-B---B--HHHHHHHHHHHHHHHHHHHT-S--SPPEEEEEE-TTS-SEEEEEPPPB---TT----SGGG---

Organism: NCBI:txid357466

Sequence (195 aa):
MGIKPPLSTPTKSPSISRTNHHQNPNNSMDTSSSSTEFNKSRYEAYNRLQAAAVAFGEKLHIPEIIVIGGQSDGKSSLLEALLGFRFNVREVEMGTRRPLILQMVHDDSAVEPRCRFQEEDSEEYGNPVSSASKIADIIKTRTGALLNRTKATVSSKPIVMRAEYAHSPNLTIIDTPGFILKVGGFFNFLAWFNY

Radius of gyration: 28.93 Å; chains: 1; bounding box: 84×46×83 Å

InterPro domains:
  IPR022812 Dynamin [PR00195] (62-80)
  IPR022812 Dynamin [PR00195] (87-104)
  IPR022812 Dynamin [PR00195] (165-182)
  IPR022812 Dynamin [PTHR11566] (43-182)
  IPR027417 P-loop containing nucleoside triphosphate hydrolase [G3DSA:3.40.50.300] (29-185)
  IPR027417 P-loop containing nucleoside triphosphate hydrolase [SSF52540] (39-181)
  IPR030381 Dynamin-type guanine nucleotide-binding (G) domain [PS51718] (59-195)
  IPR045063 Dynamin, N-terminal [PF00350] (65-180)

pLDDT: mean 75.96, std 19.85, range [30.48, 96.88]